Protein AF-D9CI53-F1 (afdb_monomer)

pLDDT: mean 92.54, std 10.63, range [38.06, 98.88]

InterPro domains:
  IPR000322 Glycoside hydrolase family 31, TIM barrel domain [PF01055] (1-320)
  IPR017853 Glycoside hydrolase superfamily [SSF51445] (1-320)
  IPR030458 Glycosyl hydrolases family 31, active site [PS00129] (148-155)

Radius of gyration: 21.25 Å; Cα contacts (8 Å, |Δi|>4): 565; chains: 1; bounding box: 62×42×59 Å

Organism: NCBI:txid175245

Foldseek 3Di:
DEEDFAQQALVSVVVVVVVCVVVVHDAAEYEYEQNQACQSAFLHGNCPGYNLVSLVVSQVVQVVVNHFYEYEGEQWGDDAQPVDPVRDDVLCVLCVVLVFWWAFLVRHFFWFQDRQGITTGGFLVDPCRLVSVLVSLQVSCVRRVGQAYEYPCQLVFGQDLEGPDPPCSNVPRDHDLDDGHPPVLPDPLDDDPCPCVVPVVSNVVSVVVVVVSVVVSPDVPPPVVQAQAADDDDPPDDDLQRHNDDDPDPQHGPSHRAHGQSTAHPVRHGCSVCSLCRQLSVLVSRQVSVCVNPPPDQHEYETDRDDPPSVVRYHYDPDD

Secondary structure (DSSP, 8-state):
-B--T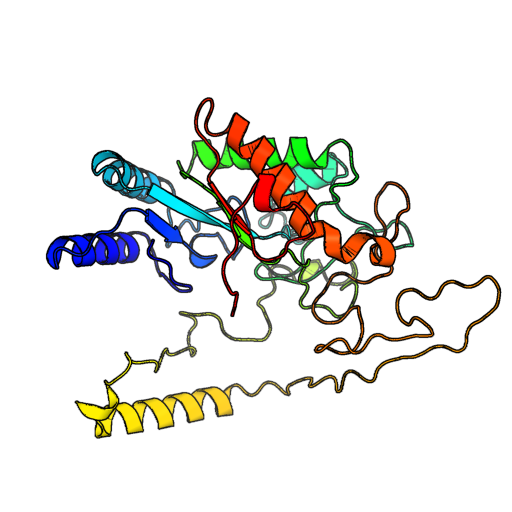T--SHHHHHHHHHHHHHTT----EEEE-GGGSGGG-TT---TTTS-HHHHHHHHHHHHHTT-EEEEEEES-EE---TT-GGG--HHHHHHHHTT-B-B-TTSSBP-EEETTEEEE-B-TTSTTHHHHHHHHHHHHHTTS--S-EEEESTTT--SSSS---GGGGGG-S---SS--TTSTT-------TTHHHH-HHHHHHHHHHHHHHHHHT-------------PPP-TT---SSS-SS----TTSSTTTTS--TT-B-TTS-BHHHHGGGHHHHHHHHHHHHHHHHSTTSPP-EEESS--TTGGGT-EE----

Mean predicted aligned error: 5.77 Å

Sequence (320 aa):
HQCRWGYQNWTVMQEVVDNFKKFDIPLETVWNDIDYMLAYRDFTNDPNTFEVSKGQEFLAGLHANNQHYIPIVDSAIYIPNPDNETDAYEIYNRGNDSNVFLNNLDGSQYIGNVWPGYTVFPDWHTENATTWWTNEMVAWHGQIPFDGIWIDMSEVSSFCVGSCGTGNLSLNPVHPPFLLPGEPGDVDYGYPEGFADTNSTEAASALAASASQASAYSTPAVTASTSFYKTTPTPGARNVDHPPYAIKNVQGDLAVHAVAPNATHHDGVQEYDVHNLNGHQILNATYQALLSVLPGRRPLIIGRSTFTSSGRWAGHWGGD

Structure (mmCIF, N/CA/C/O backbone):
data_AF-D9CI53-F1
#
_entry.id   AF-D9CI53-F1
#
loop_
_atom_site.group_PDB
_atom_site.id
_atom_site.type_symbol
_atom_site.label_atom_id
_atom_site.label_alt_id
_atom_site.label_comp_id
_atom_site.label_asym_id
_atom_site.label_entity_id
_atom_site.label_seq_id
_atom_site.pdbx_PDB_ins_code
_atom_site.Cartn_x
_atom_site.Cartn_y
_atom_site.Cartn_z
_atom_site.occupancy
_atom_site.B_iso_or_equiv
_atom_site.auth_seq_id
_atom_site.auth_comp_id
_atom_site.auth_asym_id
_atom_site.auth_atom_id
_atom_site.pdbx_PDB_model_num
ATOM 1 N N . HIS A 1 1 ? -12.589 -11.784 13.054 1.00 97.62 1 HIS A N 1
ATOM 2 C CA . HIS A 1 1 ? -12.150 -10.694 12.166 1.00 97.62 1 HIS A CA 1
ATOM 3 C C . HIS A 1 1 ? -13.341 -10.314 11.301 1.00 97.62 1 HIS A C 1
ATOM 5 O O . HIS A 1 1 ? -13.959 -11.225 10.766 1.00 97.62 1 HIS A O 1
ATOM 11 N N . GLN A 1 2 ? -13.694 -9.031 11.227 1.00 98.31 2 GLN A N 1
ATOM 12 C CA . GLN A 1 2 ? -14.775 -8.509 10.382 1.00 98.31 2 GLN A CA 1
ATOM 13 C C . GLN A 1 2 ? -14.215 -7.408 9.481 1.00 98.31 2 GLN A C 1
ATOM 15 O O . GLN A 1 2 ? -13.561 -6.497 9.979 1.00 98.31 2 GLN A O 1
ATOM 20 N N . CYS A 1 3 ? -14.494 -7.487 8.184 1.00 97.75 3 CYS A N 1
ATOM 21 C CA . CYS A 1 3 ? -14.040 -6.546 7.164 1.00 97.75 3 CYS A CA 1
ATOM 22 C C . CYS A 1 3 ? -15.162 -6.324 6.146 1.00 97.75 3 CYS A C 1
ATOM 24 O O . CYS A 1 3 ? -16.063 -7.162 6.035 1.00 97.75 3 CYS A O 1
ATOM 26 N N . ARG A 1 4 ? -15.115 -5.202 5.434 1.00 94.88 4 ARG A N 1
ATOM 27 C CA . ARG A 1 4 ? -15.922 -4.938 4.247 1.00 94.88 4 ARG A CA 1
ATOM 28 C C . ARG A 1 4 ? -15.289 -3.789 3.462 1.00 94.88 4 ARG A C 1
ATOM 30 O O . ARG A 1 4 ? -14.938 -2.784 4.074 1.00 94.88 4 ARG A O 1
ATOM 37 N N . TRP A 1 5 ? -15.264 -3.928 2.141 1.00 93.62 5 TRP A N 1
ATOM 38 C CA . TRP A 1 5 ? -15.116 -2.811 1.216 1.00 93.62 5 TRP A CA 1
ATOM 39 C C . TRP A 1 5 ? -16.439 -2.040 1.102 1.00 93.62 5 TRP A C 1
ATOM 41 O O . TRP A 1 5 ? -17.479 -2.620 0.767 1.00 93.62 5 TRP A O 1
ATOM 51 N N . GLY A 1 6 ? -16.429 -0.754 1.438 1.00 91.12 6 GLY A N 1
ATOM 52 C CA . GLY A 1 6 ? -17.577 0.148 1.372 1.00 91.12 6 GLY A CA 1
ATOM 53 C C . GLY A 1 6 ? -18.167 0.555 2.725 1.00 91.12 6 GLY A C 1
ATOM 54 O O . GLY A 1 6 ? -19.341 0.936 2.777 1.00 91.12 6 GLY A O 1
ATOM 55 N N . TYR A 1 7 ? -17.426 0.459 3.838 1.00 94.19 7 TYR A N 1
ATOM 56 C CA . TYR A 1 7 ? -17.899 1.076 5.087 1.00 94.19 7 TYR A CA 1
ATOM 57 C C . TYR A 1 7 ? -17.836 2.600 4.970 1.00 94.19 7 TYR A C 1
ATOM 59 O O . TYR A 1 7 ? -16.803 3.164 4.637 1.00 94.19 7 TYR A O 1
ATOM 67 N N . GLN A 1 8 ? -18.937 3.285 5.279 1.00 92.56 8 GLN A N 1
ATOM 68 C CA . GLN A 1 8 ? -19.076 4.694 4.904 1.00 92.56 8 GLN A CA 1
ATOM 69 C C . GLN A 1 8 ? -18.425 5.684 5.874 1.00 92.56 8 GLN A C 1
ATOM 71 O O . GLN A 1 8 ? -18.201 6.823 5.481 1.00 92.56 8 GLN A O 1
ATOM 76 N N . ASN A 1 9 ? -18.235 5.326 7.150 1.00 96.19 9 ASN A N 1
ATOM 77 C CA . ASN A 1 9 ? -17.654 6.192 8.189 1.00 96.19 9 ASN A CA 1
ATOM 78 C C . ASN A 1 9 ? -17.467 5.440 9.525 1.00 96.19 9 ASN A C 1
ATOM 80 O O . ASN A 1 9 ? -17.922 4.304 9.697 1.00 96.19 9 ASN A O 1
ATOM 84 N N . TRP A 1 10 ? -16.876 6.119 10.517 1.00 97.69 10 TRP A N 1
ATOM 85 C CA . TRP A 1 10 ? -16.712 5.603 11.886 1.00 97.69 10 TRP A CA 1
ATOM 86 C C . TRP A 1 10 ? -18.023 5.221 12.594 1.00 97.69 10 TRP A C 1
ATOM 88 O O . TRP A 1 10 ? -18.027 4.291 13.397 1.00 97.69 10 TRP A O 1
ATOM 98 N N . THR A 1 11 ? -19.145 5.897 12.315 1.00 97.62 11 THR A N 1
ATOM 99 C CA . THR A 1 11 ? -20.439 5.553 12.933 1.00 97.62 11 THR A CA 1
ATOM 100 C C . THR A 1 11 ? -20.932 4.193 12.452 1.00 97.62 11 THR A C 1
ATOM 102 O O . THR A 1 11 ? -21.327 3.372 13.275 1.00 97.62 11 THR A O 1
ATOM 105 N N . VAL A 1 12 ? -20.825 3.906 11.152 1.00 97.00 12 VAL A N 1
ATOM 106 C CA . VAL A 1 12 ? -21.164 2.583 10.603 1.00 97.00 12 VAL A CA 1
ATOM 107 C C . VAL A 1 12 ? -20.261 1.497 11.195 1.00 97.00 12 VAL A C 1
ATOM 109 O O . VAL A 1 12 ? -20.746 0.439 11.591 1.00 97.00 12 VAL A O 1
ATOM 112 N N . MET A 1 13 ? -18.959 1.767 11.337 1.00 97.69 13 MET A N 1
ATOM 113 C CA . MET A 1 13 ? -18.027 0.845 12.002 1.00 97.69 13 MET A CA 1
ATOM 114 C C . MET A 1 13 ? -18.440 0.545 13.452 1.00 97.69 13 MET A C 1
ATOM 116 O O . MET A 1 13 ? -18.441 -0.617 13.866 1.00 97.69 13 MET A O 1
ATOM 120 N N . GLN A 1 14 ? -18.841 1.569 14.213 1.00 98.38 14 GLN A N 1
ATOM 121 C CA . GLN A 1 14 ? -19.354 1.395 15.574 1.00 98.38 14 GLN A CA 1
ATOM 122 C C . GLN A 1 14 ? -20.634 0.552 15.595 1.00 98.38 14 GLN A C 1
ATOM 124 O O . GLN A 1 14 ? -20.741 -0.365 16.406 1.00 98.38 14 GLN A O 1
ATOM 129 N N . GLU A 1 15 ? -21.574 0.793 14.678 1.00 98.31 15 GLU A N 1
ATOM 130 C CA . GLU A 1 15 ? -22.808 0.005 14.572 1.00 98.31 15 GLU A CA 1
ATOM 131 C C . GLU A 1 15 ? -22.536 -1.475 14.272 1.00 98.31 15 GLU A C 1
ATOM 133 O O . GLU A 1 15 ? -23.212 -2.354 14.816 1.00 98.31 15 GLU A O 1
ATOM 138 N N . VAL A 1 16 ? -21.537 -1.782 13.438 1.00 98.06 16 VAL A N 1
ATOM 139 C CA . VAL A 1 16 ? -21.109 -3.165 13.180 1.00 98.06 16 VAL A CA 1
ATOM 140 C C . VAL A 1 16 ? -20.616 -3.817 14.470 1.00 98.06 16 VAL A C 1
ATOM 142 O O . VAL A 1 16 ? -21.106 -4.886 14.840 1.00 98.06 16 VAL A O 1
ATOM 145 N N . VAL A 1 17 ? -19.698 -3.166 15.190 1.00 98.44 17 VAL A N 1
ATOM 146 C CA . VAL A 1 17 ? -19.159 -3.671 16.466 1.00 98.44 17 VAL A CA 1
ATOM 147 C C . VAL A 1 17 ? -20.275 -3.881 17.495 1.00 98.44 17 VAL A C 1
ATOM 149 O O . VAL A 1 17 ? -20.355 -4.941 18.125 1.00 98.44 17 VAL A O 1
ATOM 152 N N . ASP A 1 18 ? -21.176 -2.907 17.624 1.00 98.50 18 ASP A N 1
ATOM 153 C CA . ASP A 1 18 ? -22.303 -2.956 18.553 1.00 98.50 18 ASP A CA 1
ATOM 154 C C . ASP A 1 18 ? -23.280 -4.082 18.209 1.00 98.50 18 ASP A C 1
ATOM 156 O O . ASP A 1 18 ? -23.802 -4.737 19.113 1.00 98.50 18 ASP A O 1
ATOM 160 N N . ASN A 1 19 ? -23.506 -4.362 16.922 1.00 98.31 19 ASN A N 1
ATOM 161 C CA . ASN A 1 19 ? -24.353 -5.472 16.496 1.00 98.31 19 ASN A CA 1
ATOM 162 C C . ASN A 1 19 ? -23.725 -6.834 16.816 1.00 98.31 19 ASN A C 1
ATOM 164 O O . ASN A 1 19 ? -24.424 -7.696 17.351 1.00 98.31 19 ASN A O 1
ATOM 168 N N . PHE A 1 20 ? -22.423 -7.030 16.580 1.00 98.56 20 PHE A N 1
ATOM 169 C CA . PHE A 1 20 ? -21.733 -8.259 17.006 1.00 98.56 20 PHE A CA 1
ATOM 170 C C . PHE A 1 20 ? -21.896 -8.488 18.512 1.00 98.56 20 PHE A C 1
ATOM 172 O O . PHE A 1 20 ? -22.304 -9.569 18.939 1.00 98.56 20 PHE A O 1
ATOM 179 N N . LYS A 1 21 ? -21.687 -7.438 19.314 1.00 97.56 21 LYS A N 1
ATOM 180 C CA . LYS A 1 21 ? -21.888 -7.481 20.767 1.00 97.56 21 LYS A CA 1
ATOM 181 C C . LYS A 1 21 ? -23.341 -7.769 21.154 1.00 97.56 21 LYS A C 1
ATOM 183 O O . LYS A 1 21 ? -23.593 -8.593 22.029 1.00 97.56 21 LYS A O 1
ATOM 188 N N . LYS A 1 22 ? -24.305 -7.107 20.511 1.00 98.31 22 LYS A N 1
ATOM 189 C CA . LYS A 1 22 ? -25.748 -7.266 20.754 1.00 98.31 22 LYS A CA 1
ATOM 190 C C . LYS A 1 22 ? -26.223 -8.699 20.523 1.00 98.31 22 LYS A C 1
ATOM 192 O O . LYS A 1 22 ? -27.114 -9.155 21.238 1.00 98.31 22 LYS A O 1
ATOM 197 N N . PHE A 1 23 ? -25.661 -9.381 19.530 1.00 98.19 23 PHE A N 1
ATOM 198 C CA . PHE A 1 23 ? -26.030 -10.749 19.169 1.00 98.19 23 PHE A CA 1
ATOM 199 C C . PHE A 1 23 ? -25.105 -11.817 19.771 1.00 98.19 23 PHE A C 1
ATOM 201 O O . PHE A 1 23 ? -25.224 -12.980 19.397 1.00 98.19 23 PHE A O 1
ATOM 208 N N . ASP A 1 24 ? -24.230 -11.442 20.712 1.00 97.44 24 ASP A N 1
ATOM 209 C CA . ASP A 1 24 ? -23.282 -12.346 21.383 1.00 97.44 24 ASP A CA 1
ATOM 210 C C . ASP A 1 24 ? -22.388 -13.120 20.392 1.00 97.44 24 ASP A C 1
ATOM 212 O O . ASP A 1 24 ? -22.098 -14.306 20.552 1.00 97.44 24 ASP A O 1
ATOM 216 N N . ILE A 1 25 ? -21.968 -12.438 19.319 1.00 98.25 25 ILE A N 1
ATOM 217 C CA . ILE A 1 25 ? -21.075 -12.987 18.298 1.00 98.25 25 ILE A CA 1
ATOM 218 C C . ILE A 1 25 ? -19.640 -12.548 18.625 1.00 98.25 25 ILE A C 1
ATOM 220 O O . ILE A 1 25 ? -19.372 -11.343 18.669 1.00 98.25 25 ILE A O 1
ATOM 224 N N . PRO A 1 26 ? -18.689 -13.483 18.816 1.00 98.44 26 PRO A N 1
ATOM 225 C CA . PRO A 1 26 ? -17.301 -13.134 19.101 1.00 98.44 26 PRO A CA 1
ATOM 226 C C . PRO A 1 26 ? -16.663 -12.293 17.987 1.00 98.44 26 PRO A C 1
ATOM 228 O O . PRO A 1 26 ? -16.582 -12.723 16.834 1.00 98.44 26 PRO A O 1
ATOM 231 N N . LEU A 1 27 ? -16.154 -11.111 18.345 1.00 98.62 27 LEU A N 1
ATOM 232 C CA . LEU A 1 27 ? -15.460 -10.200 17.436 1.00 98.62 27 LEU A CA 1
ATOM 233 C C . LEU A 1 27 ? -14.166 -9.684 18.069 1.00 98.62 27 LEU A C 1
ATOM 235 O O . LEU A 1 27 ? -14.195 -8.782 18.896 1.00 98.62 27 LEU A O 1
ATOM 239 N N . GLU A 1 28 ? -13.031 -10.223 17.630 1.00 98.38 28 GLU A N 1
ATOM 240 C CA . GLU A 1 28 ? -11.707 -9.825 18.139 1.00 98.38 28 GLU A CA 1
ATOM 241 C C . GLU A 1 28 ? -11.111 -8.612 17.405 1.00 98.38 28 GLU A C 1
ATOM 243 O O . GLU A 1 28 ? -10.323 -7.849 17.958 1.00 98.38 28 GLU A O 1
ATOM 248 N N . THR A 1 29 ? -11.429 -8.455 16.119 1.00 98.56 29 THR A N 1
ATOM 249 C CA . THR A 1 29 ? -10.730 -7.511 15.237 1.00 98.56 29 THR A CA 1
ATOM 250 C C . THR A 1 29 ? -11.651 -7.012 14.141 1.00 98.56 29 THR A C 1
ATOM 252 O O . THR A 1 29 ? -12.290 -7.829 13.465 1.00 98.56 29 THR A O 1
ATOM 255 N N . VAL A 1 30 ? -11.658 -5.701 13.924 1.00 98.69 30 VAL A N 1
ATOM 256 C CA . VAL A 1 30 ? -12.314 -5.050 12.785 1.00 98.69 30 VAL A CA 1
ATOM 257 C C . VAL A 1 30 ? -11.286 -4.473 11.824 1.00 98.69 30 VAL A C 1
ATOM 259 O O . VAL A 1 30 ? -10.174 -4.124 12.220 1.00 98.69 30 VAL A O 1
ATOM 262 N N . TRP A 1 31 ? -11.663 -4.428 10.554 1.00 98.75 31 TRP A N 1
ATOM 263 C CA . TRP A 1 31 ? -10.792 -4.048 9.457 1.00 98.75 31 TRP A CA 1
ATOM 264 C C . TRP A 1 31 ? -11.479 -2.972 8.634 1.00 98.75 31 TRP A C 1
ATOM 266 O O . TRP A 1 31 ? -12.684 -3.082 8.387 1.00 98.75 31 TRP A O 1
ATOM 276 N N . ASN A 1 32 ? -10.715 -1.979 8.193 1.00 97.88 32 ASN A N 1
ATOM 277 C CA . ASN A 1 32 ? -11.166 -1.046 7.171 1.00 97.88 32 ASN A CA 1
ATOM 278 C C . ASN A 1 32 ? -10.406 -1.300 5.874 1.00 97.88 32 ASN A C 1
ATOM 280 O O . ASN A 1 32 ? -9.178 -1.386 5.874 1.00 97.88 32 ASN A O 1
ATOM 284 N N . ASP A 1 33 ? -11.178 -1.406 4.799 1.00 98.31 33 ASP A N 1
ATOM 285 C CA . ASP A 1 33 ? -10.699 -1.306 3.426 1.00 98.31 33 ASP A CA 1
ATOM 286 C C . ASP A 1 33 ? -10.385 0.163 3.074 1.00 98.31 33 ASP A C 1
ATOM 288 O O . ASP A 1 33 ? -10.452 1.038 3.941 1.00 98.31 33 ASP A O 1
ATOM 292 N N . ILE A 1 34 ? -10.077 0.458 1.813 1.00 97.25 34 ILE A N 1
ATOM 293 C CA . ILE A 1 34 ? -9.593 1.754 1.314 1.00 97.25 34 ILE A CA 1
ATOM 294 C C . ILE A 1 34 ? -10.537 2.941 1.577 1.00 97.25 34 ILE A C 1
ATOM 296 O O . ILE A 1 34 ? -10.127 4.093 1.442 1.00 97.25 34 ILE A O 1
ATOM 300 N N . ASP A 1 35 ? -11.786 2.694 1.988 1.00 95.00 35 ASP A N 1
ATOM 301 C CA . ASP A 1 35 ? -12.810 3.720 2.247 1.00 95.00 35 ASP A CA 1
ATOM 302 C C . ASP A 1 35 ? -12.401 4.729 3.328 1.00 95.00 35 ASP A C 1
ATOM 304 O O . ASP A 1 35 ? -12.915 5.848 3.360 1.00 95.00 35 ASP A O 1
ATOM 308 N N . TYR A 1 36 ? -11.497 4.337 4.237 1.00 97.75 36 TYR A N 1
ATOM 309 C CA . TYR A 1 36 ? -11.043 5.236 5.296 1.00 97.75 36 TYR A CA 1
ATOM 310 C C . TYR A 1 36 ? -10.140 6.358 4.778 1.00 97.75 36 TYR A C 1
ATOM 312 O O . TYR A 1 36 ? -9.997 7.383 5.449 1.00 97.75 36 TYR A O 1
ATOM 320 N N . MET A 1 37 ? -9.494 6.151 3.630 1.00 98.00 37 MET A N 1
ATOM 321 C CA . MET A 1 37 ? -8.449 7.019 3.102 1.00 98.00 37 MET A CA 1
ATOM 322 C C . MET A 1 37 ? -9.035 8.270 2.441 1.00 98.00 37 MET A C 1
ATOM 324 O O . MET A 1 37 ? -10.079 8.224 1.792 1.00 98.00 37 MET A O 1
ATOM 328 N N . LEU A 1 38 ? -8.315 9.393 2.510 1.00 95.62 38 LEU A N 1
ATOM 329 C CA . LEU A 1 38 ? -8.653 10.576 1.720 1.00 95.62 38 LEU A CA 1
ATOM 330 C C . LEU A 1 38 ? -8.365 10.283 0.245 1.00 95.62 38 LEU A C 1
ATOM 332 O O . LEU A 1 38 ? -7.202 10.200 -0.150 1.00 95.62 38 LEU A O 1
ATOM 336 N N . ALA A 1 39 ? -9.419 10.150 -0.562 1.00 93.31 39 ALA A N 1
ATOM 337 C CA . ALA A 1 39 ? -9.314 9.840 -1.990 1.00 93.31 39 ALA A CA 1
ATOM 338 C C . ALA A 1 39 ? -8.386 8.636 -2.274 1.00 93.31 39 ALA A C 1
ATOM 340 O O . ALA A 1 39 ? -7.570 8.687 -3.195 1.00 93.31 39 ALA A O 1
ATOM 341 N N . TYR A 1 40 ? -8.493 7.585 -1.448 1.00 95.94 40 TYR A N 1
ATOM 342 C CA . TYR A 1 40 ? -7.754 6.318 -1.585 1.00 95.94 40 TYR A CA 1
ATOM 343 C C . TYR A 1 40 ? -6.224 6.434 -1.458 1.00 95.94 40 TYR A C 1
ATOM 345 O O . TYR A 1 40 ? -5.479 5.627 -2.010 1.00 95.94 40 TYR A O 1
ATOM 353 N N . ARG A 1 41 ? -5.731 7.474 -0.772 1.00 98.12 41 ARG A N 1
ATOM 354 C CA . ARG A 1 41 ? -4.297 7.704 -0.543 1.00 98.12 41 ARG A CA 1
ATOM 355 C C . ARG A 1 41 ? -3.845 7.045 0.759 1.00 98.12 41 ARG A C 1
ATOM 357 O O . ARG A 1 41 ? -4.368 7.379 1.826 1.00 98.12 41 ARG A O 1
ATOM 364 N N . ASP A 1 42 ? -2.828 6.192 0.684 1.00 98.75 42 ASP A N 1
ATOM 365 C CA . ASP A 1 42 ? -2.214 5.569 1.862 1.00 98.75 42 ASP A CA 1
ATOM 366 C C . ASP A 1 42 ? -1.854 6.578 2.966 1.00 98.75 42 ASP A C 1
ATOM 368 O O . ASP A 1 42 ? -1.562 7.745 2.719 1.00 98.75 42 ASP A O 1
ATOM 372 N N . PHE A 1 43 ? -1.843 6.122 4.219 1.00 98.62 43 PHE A N 1
ATOM 373 C CA . PHE A 1 43 ? -1.445 6.934 5.383 1.00 98.62 43 PHE A CA 1
ATOM 374 C C . PHE A 1 43 ? -2.258 8.227 5.589 1.00 98.62 43 PHE A C 1
ATOM 376 O O . PHE A 1 43 ? -1.819 9.143 6.291 1.00 98.62 43 PHE A O 1
ATOM 383 N N . THR A 1 44 ? -3.453 8.308 5.002 1.00 98.25 44 THR A N 1
ATOM 384 C CA . THR A 1 44 ? -4.393 9.415 5.195 1.00 98.25 44 THR A CA 1
ATOM 385 C C . THR A 1 44 ? -5.726 8.920 5.732 1.00 98.25 44 THR A C 1
ATOM 387 O O . THR A 1 44 ? -6.047 7.740 5.650 1.00 98.25 44 THR A O 1
ATOM 390 N N . ASN A 1 45 ? -6.524 9.840 6.263 1.00 98.12 45 ASN A N 1
ATOM 391 C CA . ASN A 1 45 ? -7.901 9.585 6.653 1.00 98.12 45 ASN A CA 1
ATOM 392 C C . ASN A 1 45 ? -8.796 10.649 6.022 1.00 98.12 45 ASN A C 1
ATOM 394 O O . ASN A 1 45 ? -8.454 11.835 6.073 1.00 98.12 45 ASN A O 1
ATOM 398 N N . ASP A 1 46 ? -9.931 10.250 5.449 1.00 97.19 46 ASP A N 1
ATOM 399 C CA . ASP A 1 46 ? -10.890 11.208 4.905 1.00 97.19 46 ASP A CA 1
ATOM 400 C C . ASP A 1 46 ? -11.445 12.086 6.043 1.00 97.19 46 ASP A C 1
ATOM 402 O O . ASP A 1 46 ? -12.002 11.566 7.014 1.00 97.19 46 ASP A O 1
ATOM 406 N N . PRO A 1 47 ? -11.314 13.422 5.972 1.00 96.81 47 PRO A N 1
ATOM 407 C CA . PRO A 1 47 ? -11.698 14.301 7.071 1.00 96.81 47 PRO A CA 1
ATOM 408 C C . PRO A 1 47 ? -13.218 14.406 7.271 1.00 96.81 47 PRO A C 1
ATOM 410 O O . PRO A 1 47 ? -13.654 14.893 8.313 1.00 96.81 47 PRO A O 1
ATOM 413 N N . ASN A 1 48 ? -14.028 13.975 6.303 1.00 95.31 48 ASN A N 1
ATOM 414 C CA . ASN A 1 48 ? -15.486 14.054 6.351 1.00 95.31 48 ASN A CA 1
ATOM 415 C C . ASN A 1 48 ? -16.108 12.754 6.867 1.00 95.31 48 ASN A C 1
ATOM 417 O O . ASN A 1 48 ? -17.040 12.795 7.673 1.00 95.31 48 ASN A O 1
ATOM 421 N N . THR A 1 49 ? -15.608 11.607 6.408 1.00 95.56 49 THR A N 1
ATOM 422 C CA . THR A 1 49 ? -16.165 10.283 6.732 1.00 95.56 49 THR A CA 1
ATOM 423 C C . THR A 1 49 ? -15.357 9.545 7.798 1.00 95.56 49 THR A C 1
ATOM 425 O O . THR A 1 49 ? -15.939 8.886 8.663 1.00 95.56 49 THR A O 1
ATOM 428 N N . PHE A 1 50 ? -14.035 9.716 7.816 1.00 98.00 50 PHE A N 1
ATOM 429 C CA . PHE A 1 50 ? -13.116 9.005 8.708 1.00 98.00 50 PHE A CA 1
ATOM 430 C C . PHE A 1 50 ? -12.193 9.941 9.497 1.00 98.00 50 PHE A C 1
ATOM 432 O O . PHE A 1 50 ? -11.037 9.621 9.760 1.00 98.00 50 PHE A O 1
ATOM 439 N N . GLU A 1 51 ? -12.731 11.072 9.961 1.00 98.06 51 GLU A N 1
ATOM 440 C CA . GLU A 1 51 ? -12.010 12.078 10.749 1.00 98.06 51 GLU A CA 1
ATOM 441 C C . GLU A 1 51 ? -11.142 11.458 11.865 1.00 98.06 51 GLU A C 1
ATOM 443 O O . GLU A 1 51 ? -11.622 10.651 12.667 1.00 98.06 51 GLU A O 1
ATOM 448 N N . VAL A 1 52 ? -9.869 11.866 11.941 1.00 98.44 52 VAL A N 1
ATOM 449 C CA . VAL A 1 52 ? -8.870 11.294 12.866 1.00 98.44 52 VAL A CA 1
ATOM 450 C C . VAL A 1 52 ? -9.325 11.350 14.327 1.00 98.44 52 VAL A C 1
ATOM 452 O O . VAL A 1 52 ? -9.167 10.370 15.048 1.00 98.44 52 VAL A O 1
ATOM 455 N N . SER A 1 53 ? -9.925 12.461 14.765 1.00 98.12 53 SER A N 1
ATOM 456 C CA . SER A 1 53 ? -10.382 12.651 16.152 1.00 98.12 53 SER A CA 1
ATOM 457 C C . SER A 1 53 ? -11.422 11.597 16.567 1.00 98.12 53 SER A C 1
ATOM 459 O O . SER A 1 53 ? -11.288 10.952 17.606 1.00 98.12 53 SER A O 1
ATOM 461 N N . LYS A 1 54 ? -12.417 11.352 15.710 1.00 98.25 54 LYS A N 1
ATOM 462 C CA . LYS A 1 54 ? -13.457 10.335 15.913 1.00 98.25 54 LYS A CA 1
ATOM 463 C C . LYS A 1 54 ? -12.899 8.923 15.794 1.00 98.25 54 LYS A C 1
ATOM 465 O O . LYS A 1 54 ? -13.313 8.044 16.544 1.00 98.25 54 LYS A O 1
ATOM 470 N N . GLY A 1 55 ? -11.940 8.715 14.892 1.00 98.19 55 GLY A N 1
ATOM 471 C CA . GLY A 1 55 ? -11.212 7.454 14.786 1.00 98.19 55 GLY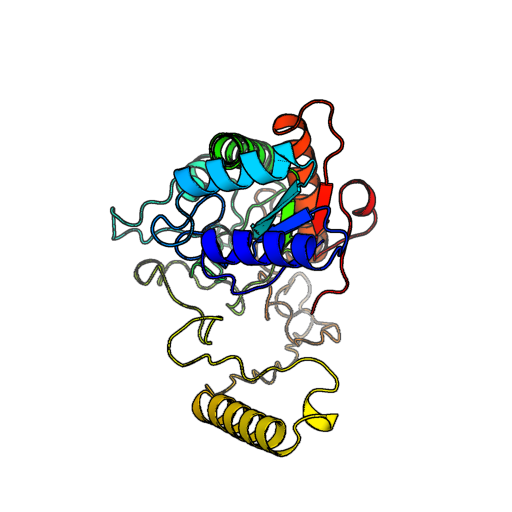 A CA 1
ATOM 472 C C . GLY A 1 55 ? -10.486 7.120 16.084 1.00 98.19 55 GLY A C 1
ATOM 473 O O . GLY A 1 55 ? -10.626 6.019 16.601 1.00 98.19 55 GLY A O 1
ATOM 474 N N . GLN A 1 56 ? -9.789 8.087 16.681 1.00 98.56 56 GLN A N 1
ATOM 475 C CA . GLN A 1 56 ? -9.126 7.905 17.975 1.00 98.56 56 GLN A CA 1
ATOM 476 C C . GLN A 1 56 ? -10.113 7.548 19.095 1.00 98.56 56 GLN A C 1
ATOM 478 O O . GLN A 1 56 ? -9.818 6.664 19.898 1.00 98.56 56 GLN A O 1
ATOM 483 N N . GLU A 1 57 ? -11.289 8.181 19.140 1.00 98.44 57 GLU A N 1
ATOM 484 C CA . GLU A 1 57 ? -12.345 7.837 20.105 1.00 98.44 57 GLU A CA 1
ATOM 485 C C . GLU A 1 57 ? -12.872 6.408 19.904 1.00 98.44 57 GLU A C 1
ATOM 487 O O . GLU A 1 57 ? -12.959 5.637 20.864 1.00 98.44 57 GLU A O 1
ATOM 492 N N . PHE A 1 58 ? -13.170 6.032 18.657 1.00 98.56 58 PHE A N 1
ATOM 493 C CA . PHE A 1 58 ? -13.615 4.687 18.291 1.00 98.56 58 PHE A CA 1
ATOM 494 C C . PHE A 1 58 ? -12.580 3.617 18.673 1.00 98.56 58 PHE A C 1
ATOM 496 O O . PHE A 1 58 ? -12.905 2.634 19.345 1.00 98.56 58 PHE A O 1
ATOM 503 N N . LEU A 1 59 ? -11.315 3.834 18.306 1.00 98.62 59 LEU A N 1
ATOM 504 C CA . LEU A 1 59 ? -10.218 2.903 18.564 1.00 98.62 59 LEU A CA 1
ATOM 505 C C . LEU A 1 59 ? -9.909 2.777 20.059 1.00 98.62 59 LEU A C 1
ATOM 507 O O . LEU A 1 59 ? -9.697 1.667 20.542 1.00 98.62 59 LEU A O 1
ATOM 511 N N . ALA A 1 60 ? -9.985 3.870 20.825 1.00 98.69 60 ALA A N 1
ATOM 512 C CA . ALA A 1 60 ? -9.872 3.808 22.281 1.00 98.69 60 ALA A CA 1
ATOM 513 C C . ALA A 1 60 ? -10.971 2.925 22.902 1.00 98.69 60 ALA A C 1
ATOM 515 O O . ALA A 1 60 ? -10.701 2.154 23.827 1.00 98.69 60 ALA A O 1
ATOM 516 N N . GLY A 1 61 ? -12.198 2.999 22.373 1.00 98.31 61 GLY A N 1
ATOM 517 C CA . GLY A 1 61 ? -13.303 2.119 22.751 1.00 98.31 61 GLY A CA 1
ATOM 518 C C . GLY A 1 61 ? -13.041 0.651 22.407 1.00 98.31 61 GLY A C 1
ATOM 519 O O . GLY A 1 61 ? -13.242 -0.217 23.259 1.00 98.31 61 GLY A O 1
ATOM 520 N N . LEU A 1 62 ? -12.555 0.357 21.197 1.00 98.19 62 LEU A N 1
ATOM 521 C CA . LEU A 1 62 ? -12.172 -1.004 20.797 1.00 98.19 62 LEU A CA 1
ATOM 522 C C . LEU A 1 62 ? -11.078 -1.578 21.702 1.00 98.19 62 LEU A C 1
ATOM 524 O O . LEU A 1 62 ? -11.247 -2.664 22.262 1.00 98.19 62 LEU A O 1
ATOM 528 N N . HIS A 1 63 ? -9.995 -0.829 21.914 1.00 98.62 63 HIS A N 1
ATOM 529 C CA . HIS A 1 63 ? -8.870 -1.263 22.746 1.00 98.62 63 HIS A CA 1
ATOM 530 C C . HIS A 1 63 ? -9.277 -1.470 24.207 1.00 98.62 63 HIS A C 1
ATOM 532 O O . HIS A 1 63 ? -8.841 -2.436 24.831 1.00 98.62 63 HIS A O 1
ATOM 538 N N . ALA A 1 64 ? -10.168 -0.632 24.751 1.00 98.50 64 ALA A N 1
ATOM 539 C CA . ALA A 1 64 ? -10.723 -0.825 26.095 1.00 98.50 64 ALA A CA 1
ATOM 540 C C . ALA A 1 64 ? -11.547 -2.121 26.231 1.00 98.50 64 ALA A C 1
ATOM 542 O O . ALA A 1 64 ? -11.694 -2.642 27.338 1.00 98.50 64 ALA A O 1
ATOM 543 N N . ASN A 1 65 ? -12.057 -2.658 25.118 1.00 97.81 65 ASN A N 1
ATOM 544 C CA . ASN A 1 65 ? -12.764 -3.936 25.052 1.00 97.81 65 ASN A CA 1
ATOM 545 C C . ASN A 1 65 ? -11.857 -5.114 24.632 1.00 97.81 65 ASN A C 1
ATOM 547 O O . ASN A 1 65 ? -12.373 -6.195 24.358 1.00 97.81 65 ASN A O 1
ATOM 551 N N . ASN A 1 66 ? -10.528 -4.939 24.610 1.00 97.88 66 ASN A N 1
ATOM 552 C CA . ASN A 1 66 ? -9.547 -5.915 24.104 1.00 97.88 66 ASN A CA 1
ATOM 553 C C . ASN A 1 66 ? -9.777 -6.329 22.638 1.00 97.88 66 ASN A C 1
ATOM 555 O O . ASN A 1 66 ? -9.439 -7.443 22.244 1.00 97.88 66 ASN A O 1
ATOM 559 N N . GLN A 1 67 ? -10.359 -5.443 21.834 1.00 98.62 67 GLN A N 1
ATOM 560 C CA . GLN A 1 67 ? -10.508 -5.632 20.395 1.00 98.62 67 GLN A CA 1
ATOM 561 C C . GLN A 1 67 ? -9.402 -4.881 19.653 1.00 98.62 67 GLN A C 1
ATOM 563 O O . GLN A 1 67 ? -8.753 -4.007 20.223 1.00 98.62 67 GLN A O 1
ATOM 568 N N . HIS A 1 68 ? -9.202 -5.222 18.384 1.00 98.75 68 HIS A N 1
ATOM 569 C CA . HIS A 1 68 ? -8.077 -4.747 17.580 1.00 98.75 68 HIS A CA 1
ATOM 570 C C . HIS A 1 68 ? -8.546 -4.133 16.256 1.00 98.75 68 HIS A C 1
ATOM 572 O O . HIS A 1 68 ? -9.614 -4.486 15.740 1.00 98.75 68 HIS A O 1
ATOM 578 N N . TYR A 1 69 ? -7.723 -3.260 15.682 1.00 98.81 69 TYR A N 1
ATOM 579 C CA . TYR A 1 69 ? -7.984 -2.595 14.409 1.00 98.81 69 TYR A CA 1
ATOM 580 C C . TYR A 1 69 ? -6.885 -2.861 13.379 1.00 98.81 69 TYR A C 1
ATOM 582 O O . TYR A 1 69 ? -5.699 -2.732 13.685 1.00 98.81 69 TYR A O 1
ATOM 590 N N . ILE A 1 70 ? -7.278 -3.226 12.155 1.00 98.88 70 ILE A N 1
ATOM 591 C CA . ILE A 1 70 ? -6.355 -3.487 11.041 1.00 98.88 70 ILE A CA 1
ATOM 592 C C . ILE A 1 70 ? -6.833 -2.747 9.786 1.00 98.88 70 ILE A C 1
ATOM 594 O O . ILE A 1 70 ? -7.803 -3.178 9.164 1.00 98.88 70 ILE A O 1
ATOM 598 N N . PRO A 1 71 ? -6.181 -1.648 9.391 1.00 98.81 71 PRO A N 1
ATOM 599 C CA . PRO A 1 71 ? -6.435 -1.015 8.107 1.00 98.81 71 PRO A CA 1
ATOM 600 C C . PRO A 1 71 ? -5.675 -1.703 6.962 1.00 98.81 71 PRO A C 1
ATOM 602 O O . PRO A 1 71 ? -4.608 -2.296 7.172 1.00 98.81 71 PRO A O 1
ATOM 605 N N . ILE A 1 72 ? -6.219 -1.580 5.751 1.00 98.88 72 ILE A N 1
ATOM 606 C CA . ILE A 1 72 ? -5.499 -1.830 4.498 1.00 98.88 72 ILE A CA 1
ATOM 607 C C . ILE A 1 72 ? -4.452 -0.745 4.235 1.00 98.88 72 ILE A C 1
ATOM 609 O O . ILE A 1 72 ? -4.636 0.400 4.628 1.00 98.88 72 ILE A O 1
ATOM 613 N N . VAL A 1 73 ? -3.351 -1.111 3.591 1.00 98.81 73 VAL A N 1
ATOM 614 C CA . VAL A 1 73 ? -2.364 -0.215 2.986 1.00 98.81 73 VAL A CA 1
ATOM 615 C C . VAL A 1 73 ? -1.984 -0.829 1.643 1.00 98.81 73 VAL A C 1
ATOM 617 O O . VAL A 1 73 ? -1.647 -2.019 1.572 1.00 98.81 73 VAL A O 1
ATOM 620 N N . ASP A 1 74 ? -2.045 -0.034 0.586 1.00 98.75 74 ASP A N 1
ATOM 621 C CA . ASP A 1 74 ? -1.757 -0.496 -0.762 1.00 98.75 74 ASP A CA 1
ATOM 622 C C . ASP A 1 74 ? -0.263 -0.431 -1.090 1.00 98.75 74 ASP A C 1
ATOM 624 O O . ASP A 1 74 ? 0.566 0.155 -0.395 1.00 98.75 74 ASP A O 1
ATOM 628 N N .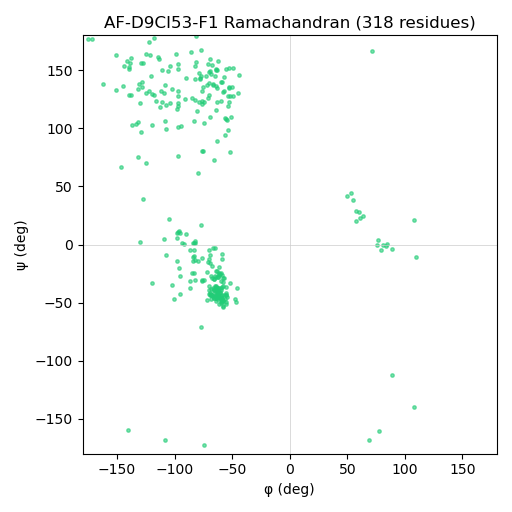 SER A 1 75 ? 0.115 -1.100 -2.177 1.00 98.31 75 SER A N 1
ATOM 629 C CA . SER A 1 75 ? 1.512 -1.130 -2.627 1.00 98.31 75 SER A CA 1
ATOM 630 C C . SER A 1 75 ? 1.918 0.092 -3.456 1.00 98.31 75 SER A C 1
ATOM 632 O O . SER A 1 75 ? 3.095 0.238 -3.780 1.00 98.31 75 SER A O 1
ATOM 634 N N . ALA A 1 76 ? 0.967 0.940 -3.853 1.00 98.44 76 ALA A N 1
ATOM 635 C CA . ALA A 1 76 ? 1.183 2.023 -4.804 1.00 98.44 76 ALA A CA 1
ATOM 636 C C . ALA A 1 76 ? 0.885 3.385 -4.170 1.00 98.44 76 ALA A C 1
ATOM 638 O O . ALA A 1 76 ? -0.193 3.612 -3.633 1.00 98.44 76 ALA A O 1
ATOM 639 N N . ILE A 1 77 ? 1.817 4.325 -4.301 1.00 98.75 77 ILE A N 1
ATOM 640 C CA . ILE A 1 77 ? 1.722 5.654 -3.696 1.00 98.75 77 ILE A CA 1
ATOM 641 C C . ILE A 1 77 ? 1.196 6.650 -4.718 1.00 98.75 77 ILE A C 1
ATOM 643 O O . ILE A 1 77 ? 1.752 6.780 -5.805 1.00 98.75 77 ILE A O 1
ATOM 647 N N . TYR A 1 78 ? 0.146 7.388 -4.364 1.00 98.44 78 TYR A N 1
ATOM 648 C CA . TYR A 1 78 ? -0.369 8.495 -5.173 1.00 98.44 78 TYR A CA 1
ATOM 649 C C . TYR A 1 78 ? 0.729 9.505 -5.535 1.00 98.44 78 TYR A C 1
ATOM 651 O O . TYR A 1 78 ? 1.492 9.915 -4.665 1.00 98.44 78 TYR A O 1
ATOM 659 N N . ILE A 1 79 ? 0.783 9.944 -6.795 1.00 97.31 79 ILE A N 1
ATOM 660 C CA . ILE A 1 79 ? 1.641 11.057 -7.227 1.00 97.31 79 ILE A CA 1
ATOM 661 C C . ILE A 1 79 ? 0.779 12.312 -7.436 1.00 97.31 79 ILE A C 1
ATOM 663 O O . ILE A 1 79 ? -0.159 12.273 -8.233 1.00 97.31 79 ILE A O 1
ATOM 667 N N . PRO A 1 80 ? 1.056 13.426 -6.738 1.00 96.69 80 PRO A N 1
ATOM 668 C CA . PRO A 1 80 ? 0.233 14.623 -6.823 1.00 96.69 80 PRO A CA 1
ATOM 669 C C . PRO A 1 80 ? 0.314 15.286 -8.196 1.00 96.69 80 PRO A C 1
ATOM 671 O O . PRO A 1 80 ? 1.311 15.179 -8.915 1.00 96.69 80 PRO A O 1
ATOM 674 N N . ASN A 1 81 ? -0.744 16.013 -8.537 1.00 95.56 81 ASN A N 1
ATOM 675 C CA . ASN A 1 81 ? -0.790 16.845 -9.724 1.00 95.56 81 ASN A CA 1
ATOM 676 C C . ASN A 1 81 ? 0.246 17.981 -9.613 1.00 95.56 81 ASN A C 1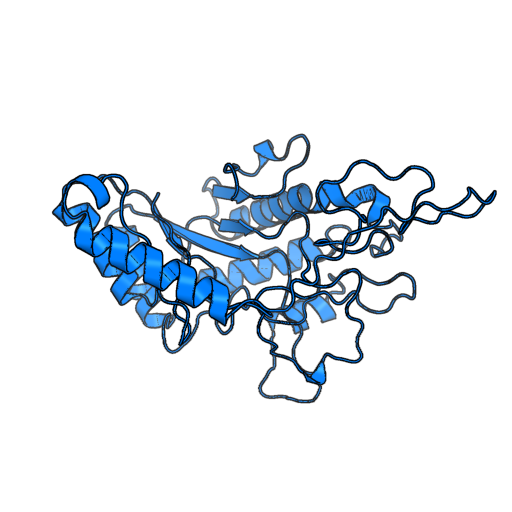
ATOM 678 O O . ASN A 1 81 ? 0.105 18.850 -8.747 1.00 95.56 81 ASN A O 1
ATOM 682 N N . PRO A 1 82 ? 1.267 18.022 -10.491 1.00 93.69 82 PRO A N 1
ATOM 683 C CA . PRO A 1 82 ? 2.341 19.008 -10.392 1.00 93.69 82 PRO A CA 1
ATOM 684 C C . PRO A 1 82 ? 1.872 20.447 -10.658 1.00 93.69 82 PRO A C 1
ATOM 686 O O . PRO A 1 82 ? 2.549 21.388 -10.250 1.00 93.69 82 PRO A O 1
ATOM 689 N N . ASP A 1 83 ? 0.715 20.622 -11.303 1.00 94.94 83 ASP A N 1
ATOM 690 C CA . ASP A 1 83 ? 0.124 21.925 -11.617 1.00 94.94 83 ASP A CA 1
ATOM 691 C C . ASP A 1 83 ? -0.874 22.398 -10.537 1.00 94.94 83 ASP A C 1
ATOM 693 O O . ASP A 1 83 ? -1.478 23.466 -10.674 1.00 94.94 83 ASP A O 1
ATOM 697 N N . ASN A 1 84 ? -1.069 21.624 -9.460 1.00 94.00 84 ASN A N 1
ATOM 698 C CA . ASN A 1 84 ? -1.997 21.942 -8.377 1.00 94.00 84 ASN A CA 1
ATOM 699 C C . ASN A 1 84 ? -1.335 21.836 -6.994 1.00 94.00 84 ASN A C 1
ATOM 701 O O . ASN A 1 84 ? -1.324 20.780 -6.368 1.00 94.00 84 ASN A O 1
ATOM 705 N N . GLU A 1 85 ? -0.884 22.970 -6.453 1.00 92.19 85 GLU A N 1
ATOM 706 C CA . GLU A 1 85 ? -0.267 23.042 -5.118 1.00 92.19 85 GLU A CA 1
ATOM 707 C C . GLU A 1 85 ? -1.173 22.515 -3.990 1.00 92.19 85 GLU A C 1
ATOM 709 O O . GLU A 1 85 ? -0.681 22.004 -2.986 1.00 92.19 85 GLU A O 1
ATOM 714 N N . THR A 1 86 ? -2.499 22.611 -4.140 1.00 92.19 86 THR A N 1
ATOM 715 C CA . THR A 1 86 ? -3.447 22.123 -3.120 1.00 92.19 86 THR A CA 1
ATOM 716 C C . THR A 1 86 ? -3.594 20.604 -3.108 1.00 92.19 86 THR A C 1
ATOM 718 O O . THR A 1 86 ? -4.152 20.059 -2.159 1.00 92.19 86 THR A O 1
ATOM 721 N N . ASP A 1 87 ? -3.067 19.921 -4.126 1.00 93.75 87 ASP A N 1
ATOM 722 C CA . ASP A 1 87 ? -3.023 18.463 -4.215 1.00 93.75 87 ASP A CA 1
ATOM 723 C C . ASP A 1 87 ? -1.746 17.863 -3.603 1.00 93.75 87 ASP A C 1
ATOM 725 O O . ASP A 1 87 ? -1.480 16.672 -3.754 1.00 93.75 87 ASP A O 1
ATOM 729 N N . ALA A 1 88 ? -0.943 18.676 -2.908 1.00 94.56 88 ALA A N 1
ATOM 730 C CA . ALA A 1 88 ? 0.295 18.240 -2.277 1.00 94.56 88 ALA A CA 1
ATOM 731 C C . ALA A 1 88 ? 0.102 16.978 -1.421 1.00 94.56 88 ALA A C 1
ATOM 733 O O . ALA A 1 88 ? -0.831 16.865 -0.621 1.00 94.56 88 ALA A O 1
ATOM 734 N N . TYR A 1 89 ? 1.034 16.037 -1.569 1.00 98.06 89 TYR A N 1
ATOM 735 C CA . TYR A 1 89 ? 0.990 14.764 -0.871 1.00 98.06 89 TYR A CA 1
ATOM 736 C C . TYR A 1 89 ? 2.370 14.393 -0.334 1.00 98.06 89 TYR A C 1
ATOM 738 O O . TYR A 1 89 ? 3.271 13.953 -1.045 1.00 98.06 89 TYR A O 1
ATOM 746 N N . GLU A 1 90 ? 2.526 14.598 0.969 1.00 97.62 90 GLU A N 1
ATOM 747 C CA . GLU A 1 90 ? 3.824 14.560 1.638 1.00 97.62 90 GLU A CA 1
ATOM 748 C C . GLU A 1 90 ? 4.461 13.166 1.698 1.00 97.62 90 GLU A C 1
ATOM 750 O O . GLU A 1 90 ? 5.685 13.056 1.735 1.00 97.62 90 GLU A O 1
ATOM 755 N N . ILE A 1 91 ? 3.649 12.105 1.676 1.00 98.44 91 ILE A N 1
ATOM 756 C CA . ILE A 1 91 ? 4.131 10.718 1.605 1.00 98.44 91 ILE A CA 1
ATOM 757 C C . ILE A 1 91 ? 4.947 10.517 0.323 1.00 98.44 91 ILE A C 1
ATOM 759 O O . ILE A 1 91 ? 6.067 10.002 0.368 1.00 98.44 91 ILE A O 1
ATOM 763 N N . TYR A 1 92 ? 4.402 10.975 -0.812 1.00 98.56 92 TYR A N 1
ATOM 764 C CA . TYR A 1 92 ? 5.097 10.959 -2.094 1.00 98.56 92 TYR A CA 1
ATOM 765 C C . TYR A 1 92 ? 6.333 11.853 -2.061 1.00 98.56 92 TYR A C 1
ATOM 767 O O . TYR A 1 92 ? 7.407 11.384 -2.424 1.00 98.56 92 TYR A O 1
ATOM 775 N N . ASN A 1 93 ? 6.211 13.097 -1.583 1.00 98.31 93 ASN A N 1
ATOM 776 C CA . ASN A 1 93 ? 7.335 14.039 -1.549 1.00 98.31 93 ASN A CA 1
ATOM 777 C C . ASN A 1 93 ? 8.539 13.444 -0.799 1.00 98.31 93 ASN A C 1
ATOM 779 O O . ASN A 1 93 ? 9.638 13.382 -1.347 1.00 98.31 93 ASN A O 1
ATOM 783 N N . ARG A 1 94 ? 8.324 12.897 0.407 1.00 98.62 94 ARG A N 1
ATOM 784 C CA . ARG A 1 94 ? 9.391 12.264 1.202 1.00 98.62 94 ARG A CA 1
ATOM 785 C C . ARG A 1 94 ? 9.982 11.017 0.550 1.00 98.62 94 ARG A C 1
ATOM 787 O O . ARG A 1 94 ? 11.192 10.799 0.649 1.00 98.62 94 ARG A O 1
ATOM 794 N N . GLY A 1 95 ? 9.154 10.199 -0.100 1.00 98.56 95 GLY A N 1
ATOM 795 C CA . GLY A 1 95 ? 9.629 9.023 -0.831 1.00 98.56 95 GLY A CA 1
ATOM 796 C C . GLY A 1 95 ? 10.466 9.415 -2.049 1.00 98.56 95 GLY A C 1
ATOM 797 O O . GLY A 1 95 ? 11.559 8.885 -2.260 1.00 98.56 95 GLY A O 1
ATOM 798 N N . ASN A 1 96 ? 9.998 10.409 -2.801 1.00 97.88 96 ASN A N 1
ATOM 799 C CA . ASN A 1 96 ? 10.664 10.919 -3.990 1.00 97.88 96 ASN A CA 1
ATOM 800 C C . ASN A 1 96 ? 12.016 11.552 -3.635 1.00 97.88 96 ASN A C 1
ATOM 802 O O . ASN A 1 96 ? 13.027 11.206 -4.241 1.00 97.88 96 ASN A O 1
ATOM 806 N N . ASP A 1 97 ? 12.064 12.374 -2.584 1.00 98.19 97 ASP A N 1
ATOM 807 C CA . ASP A 1 97 ? 13.305 12.964 -2.061 1.00 98.19 97 ASP A CA 1
ATOM 808 C C . ASP A 1 97 ? 14.310 11.901 -1.580 1.00 98.19 97 ASP A C 1
ATOM 810 O O . ASP A 1 97 ? 15.524 12.118 -1.595 1.00 98.19 97 ASP A O 1
ATOM 814 N N . SER A 1 98 ? 13.810 10.727 -1.185 1.00 97.88 98 SER A N 1
ATOM 815 C CA . SER A 1 98 ? 14.612 9.585 -0.732 1.00 97.88 98 SER A CA 1
ATOM 816 C C . SER A 1 98 ? 14.991 8.610 -1.858 1.00 97.88 98 SER A C 1
ATOM 818 O O . SER A 1 98 ? 15.685 7.625 -1.587 1.00 97.88 98 SER A O 1
ATOM 820 N N . ASN A 1 99 ? 14.581 8.886 -3.105 1.00 97.50 99 ASN A N 1
ATOM 821 C CA . ASN A 1 99 ? 14.784 8.049 -4.294 1.00 97.50 99 ASN A CA 1
ATOM 822 C C . ASN A 1 99 ? 14.295 6.601 -4.117 1.00 97.50 99 ASN A C 1
ATOM 824 O O . ASN A 1 99 ? 14.995 5.663 -4.486 1.00 97.50 99 ASN A O 1
ATOM 828 N N . VAL A 1 100 ? 13.108 6.408 -3.534 1.00 98.56 100 VAL A N 1
ATOM 829 C CA . VAL A 1 100 ? 12.592 5.065 -3.194 1.00 98.56 100 VAL A CA 1
ATOM 830 C C . VAL A 1 100 ? 11.622 4.487 -4.215 1.00 98.56 100 VAL A C 1
ATOM 832 O O . VAL A 1 100 ? 11.041 3.450 -3.938 1.00 98.56 100 VAL A O 1
ATOM 835 N N . PHE A 1 101 ? 11.393 5.139 -5.355 1.00 98.62 101 PHE A N 1
ATOM 836 C CA . PHE A 1 101 ? 10.407 4.695 -6.345 1.00 98.62 101 PHE A CA 1
ATOM 837 C C . PHE A 1 101 ? 11.053 4.071 -7.584 1.00 98.62 101 PHE A C 1
ATOM 839 O O . PHE A 1 101 ? 12.156 4.456 -7.978 1.00 98.62 101 PHE A O 1
ATOM 846 N N . LEU A 1 102 ? 10.340 3.121 -8.190 1.00 98.12 102 LEU A N 1
ATOM 847 C CA . LEU A 1 102 ? 10.729 2.389 -9.395 1.00 98.12 102 LEU A CA 1
ATOM 848 C C . LEU A 1 102 ? 10.842 3.309 -10.624 1.00 98.12 102 LEU A C 1
ATOM 850 O O . LEU A 1 102 ? 10.111 4.296 -10.745 1.00 98.12 102 LEU A O 1
ATOM 854 N N . ASN A 1 103 ? 11.720 2.958 -11.567 1.00 97.94 103 ASN A N 1
ATOM 855 C CA . ASN A 1 103 ? 11.960 3.728 -12.789 1.00 97.94 103 ASN A CA 1
ATOM 856 C C . ASN A 1 103 ? 11.538 2.965 -14.055 1.00 97.94 103 ASN A C 1
ATOM 858 O O . ASN A 1 103 ? 11.405 1.743 -14.074 1.00 97.94 103 ASN A O 1
ATOM 862 N N . ASN A 1 104 ? 11.350 3.693 -15.149 1.00 96.75 104 ASN A N 1
ATOM 863 C CA . ASN A 1 104 ? 11.356 3.160 -16.504 1.00 96.75 104 ASN A CA 1
ATOM 864 C C . ASN A 1 104 ? 12.807 2.910 -16.955 1.00 96.75 104 ASN A C 1
ATOM 866 O O . ASN A 1 104 ? 13.764 3.421 -16.373 1.00 96.75 104 ASN A O 1
ATOM 870 N N . LEU A 1 105 ? 12.971 2.178 -18.059 1.00 93.06 105 LEU A N 1
ATOM 871 C CA . LEU A 1 105 ? 14.283 1.869 -18.641 1.00 93.06 105 LEU A CA 1
ATOM 872 C C . LEU A 1 105 ? 15.119 3.115 -19.002 1.00 93.06 105 LEU A C 1
ATOM 874 O O . LEU A 1 105 ? 16.347 3.059 -19.000 1.00 93.06 105 LEU A O 1
ATOM 878 N N . ASP A 1 106 ? 14.472 4.235 -19.330 1.00 93.88 106 ASP A N 1
ATOM 879 C CA . ASP A 1 106 ? 15.138 5.504 -19.655 1.00 93.88 106 ASP A CA 1
ATOM 880 C C . ASP A 1 106 ? 15.543 6.327 -18.415 1.00 93.88 106 ASP A C 1
ATOM 882 O O . ASP A 1 106 ? 16.109 7.413 -18.555 1.00 93.88 106 ASP A O 1
ATOM 886 N N . GLY A 1 107 ? 15.275 5.809 -17.212 1.00 94.31 107 GLY A N 1
ATOM 887 C CA . GLY A 1 107 ? 15.564 6.454 -15.934 1.00 94.31 107 GLY A CA 1
ATOM 888 C C . GLY A 1 107 ? 14.503 7.455 -15.473 1.00 94.31 107 GLY A C 1
ATOM 889 O O . GLY A 1 107 ? 14.655 8.027 -14.397 1.00 94.31 107 GLY A O 1
ATOM 890 N N . SER A 1 108 ? 13.436 7.683 -16.244 1.00 95.06 108 SER A N 1
ATOM 891 C CA . SER A 1 108 ? 12.272 8.426 -15.746 1.00 95.06 108 SER A CA 1
ATOM 892 C C . SER A 1 108 ? 11.501 7.596 -14.716 1.00 95.06 108 SER A C 1
ATOM 894 O O . SER A 1 108 ? 11.557 6.373 -14.741 1.00 95.06 108 SER A O 1
ATOM 896 N N . GLN A 1 109 ? 10.757 8.233 -13.815 1.00 96.00 109 GLN A N 1
ATOM 897 C CA . GLN A 1 109 ? 9.973 7.519 -12.802 1.00 96.00 109 GLN A CA 1
ATOM 898 C C . GLN A 1 109 ? 8.871 6.660 -13.446 1.00 96.00 109 GLN A C 1
ATOM 900 O O . GLN A 1 109 ? 8.177 7.106 -14.367 1.00 96.00 109 GLN A O 1
ATOM 905 N N . TYR A 1 110 ? 8.701 5.424 -12.972 1.00 97.75 110 TYR A N 1
ATOM 906 C CA . TYR A 1 110 ? 7.635 4.542 -13.439 1.00 97.75 110 TYR A CA 1
ATOM 907 C C . TYR A 1 110 ? 6.295 4.994 -12.853 1.00 97.75 110 TYR A C 1
ATOM 909 O O . TYR A 1 110 ? 6.137 5.039 -11.632 1.00 97.75 110 TYR A O 1
ATOM 917 N N . ILE A 1 111 ? 5.325 5.293 -13.720 1.00 97.38 111 ILE A N 1
ATOM 918 C CA . ILE A 1 111 ? 3.988 5.744 -13.321 1.00 97.38 111 ILE A CA 1
ATOM 919 C C . ILE A 1 111 ? 2.972 4.654 -13.660 1.00 97.38 111 ILE A C 1
ATOM 921 O O . ILE A 1 111 ? 2.852 4.262 -14.819 1.00 97.38 111 ILE A O 1
ATOM 925 N N . GLY A 1 112 ? 2.232 4.178 -12.663 1.00 96.12 112 GLY A N 1
ATOM 926 C CA . GLY A 1 112 ? 1.078 3.293 -12.822 1.00 96.12 112 GLY A CA 1
ATOM 927 C C . GLY A 1 112 ? -0.237 4.002 -12.530 1.00 96.12 112 GLY A C 1
ATOM 928 O O . GLY A 1 112 ? -0.301 5.229 -12.435 1.00 96.12 112 GLY A O 1
ATOM 929 N N . ASN A 1 113 ? -1.300 3.214 -12.409 1.00 95.06 113 ASN A N 1
ATOM 930 C CA . ASN A 1 113 ? -2.616 3.691 -12.001 1.00 95.06 113 ASN A CA 1
ATOM 931 C C . ASN A 1 113 ? -3.246 2.667 -11.055 1.00 95.06 113 ASN A C 1
ATOM 933 O O . ASN A 1 113 ? -3.260 1.484 -11.380 1.00 95.06 113 ASN A O 1
ATOM 937 N N . VAL A 1 114 ? -3.717 3.104 -9.890 1.00 95.94 114 VAL A N 1
ATOM 938 C CA . VAL A 1 114 ? -4.431 2.270 -8.901 1.00 95.94 114 VAL A CA 1
ATOM 939 C C . VAL A 1 114 ? -5.577 3.119 -8.321 1.00 95.94 114 VAL A C 1
ATOM 941 O O . VAL A 1 114 ? -5.989 4.097 -8.947 1.00 95.94 114 VAL A O 1
ATOM 944 N N . TRP A 1 115 ? -6.112 2.777 -7.150 1.00 95.69 115 TRP A N 1
ATOM 945 C CA . TRP A 1 115 ? -7.248 3.441 -6.508 1.00 95.69 115 TRP A CA 1
ATOM 946 C C . TRP A 1 115 ? -7.174 4.975 -6.449 1.00 95.69 115 TRP A C 1
ATOM 948 O O . TRP A 1 115 ? -8.162 5.602 -6.832 1.00 95.69 115 TRP A O 1
ATOM 958 N N . PRO A 1 116 ? -6.051 5.615 -6.054 1.00 95.50 116 PRO A N 1
ATOM 959 C CA . PRO A 1 116 ? -6.016 7.075 -5.934 1.00 95.50 116 PRO A CA 1
ATOM 960 C C . PRO A 1 116 ? -5.766 7.805 -7.265 1.00 95.50 116 PRO A C 1
ATOM 962 O O . PRO A 1 116 ? -5.616 9.027 -7.278 1.00 95.50 116 PRO A O 1
ATOM 965 N N . GLY A 1 117 ? -5.673 7.084 -8.385 1.00 95.00 117 GLY A N 1
ATOM 966 C CA . GLY A 1 117 ? -5.331 7.634 -9.692 1.00 95.00 117 GLY A CA 1
ATOM 967 C C . GLY A 1 117 ? -3.926 7.238 -10.128 1.00 95.00 117 GLY A C 1
ATOM 968 O O . GLY A 1 117 ? -3.538 6.081 -9.967 1.00 95.00 117 GLY A O 1
ATOM 969 N N . TYR A 1 118 ? -3.160 8.154 -10.733 1.00 97.00 118 TYR A N 1
ATOM 970 C CA . TYR A 1 118 ? -1.766 7.853 -11.075 1.00 97.00 118 TYR A CA 1
ATOM 971 C C . TYR A 1 118 ? -0.923 7.667 -9.817 1.00 97.00 118 TYR A C 1
ATOM 973 O O . TYR A 1 118 ? -1.051 8.425 -8.850 1.00 97.00 118 TYR A O 1
ATOM 981 N N . THR A 1 119 ? -0.059 6.659 -9.856 1.00 98.12 119 THR A N 1
ATOM 982 C CA . THR A 1 119 ? 0.733 6.201 -8.716 1.00 98.12 119 THR A CA 1
ATOM 983 C C . THR A 1 119 ? 2.170 5.886 -9.110 1.00 98.12 119 THR A C 1
ATOM 985 O O . THR A 1 119 ? 2.484 5.642 -10.274 1.00 98.12 119 THR A O 1
ATOM 988 N N . VAL A 1 120 ? 3.039 5.858 -8.109 1.00 98.50 120 VAL A N 1
ATOM 989 C CA . VAL A 1 120 ? 4.404 5.330 -8.163 1.00 98.50 120 VAL A CA 1
ATOM 990 C C . VAL A 1 120 ? 4.511 4.098 -7.272 1.00 98.50 120 VAL A C 1
ATOM 992 O O . VAL A 1 120 ? 3.700 3.905 -6.365 1.00 98.50 120 VAL A O 1
ATOM 995 N N . PHE A 1 121 ? 5.518 3.262 -7.508 1.00 98.75 121 PHE A N 1
ATOM 996 C CA . PHE A 1 121 ? 5.702 2.008 -6.775 1.00 98.75 121 PHE A CA 1
ATOM 997 C C . PHE A 1 121 ? 7.024 2.035 -6.011 1.00 98.75 121 PHE A C 1
ATOM 999 O O . PHE A 1 121 ? 8.048 2.361 -6.621 1.00 98.75 121 PHE A O 1
ATOM 1006 N N . PRO A 1 122 ? 7.036 1.729 -4.703 1.00 98.62 122 PRO A N 1
ATOM 1007 C CA . PRO A 1 122 ? 8.271 1.603 -3.946 1.00 98.62 122 PRO A CA 1
ATOM 1008 C C . PRO A 1 122 ? 9.202 0.544 -4.547 1.00 98.62 122 PRO A C 1
ATOM 1010 O O . PRO A 1 122 ? 8.798 -0.584 -4.813 1.00 98.62 122 PRO A O 1
ATOM 1013 N N . ASP A 1 123 ? 10.466 0.907 -4.723 1.00 98.62 123 ASP A N 1
ATOM 1014 C CA . ASP A 1 123 ? 11.552 0.013 -5.087 1.00 98.62 123 ASP A CA 1
ATOM 1015 C C . ASP A 1 123 ? 12.271 -0.474 -3.823 1.00 98.62 123 ASP A C 1
ATOM 1017 O O . ASP A 1 123 ? 13.121 0.208 -3.234 1.00 98.62 123 ASP A O 1
ATOM 1021 N N . TRP A 1 124 ? 11.958 -1.707 -3.434 1.00 98.38 124 TRP A N 1
ATOM 1022 C CA . TRP A 1 124 ? 12.533 -2.372 -2.268 1.00 98.38 124 TRP A CA 1
ATOM 1023 C C . TRP A 1 124 ? 14.013 -2.754 -2.416 1.00 98.38 124 TRP A C 1
ATOM 1025 O O . TRP A 1 124 ? 14.604 -3.236 -1.449 1.00 98.38 124 TRP A O 1
ATOM 1035 N N . HIS A 1 125 ? 14.620 -2.557 -3.591 1.00 98.00 125 HIS A N 1
ATOM 1036 C CA . HIS A 1 125 ? 16.057 -2.752 -3.813 1.00 98.00 125 HIS A CA 1
ATOM 1037 C C . HIS A 1 125 ? 16.874 -1.530 -3.374 1.00 98.00 125 HIS A C 1
ATOM 1039 O O . HIS A 1 125 ? 18.096 -1.611 -3.241 1.00 98.00 125 HIS A O 1
ATOM 1045 N N . THR A 1 126 ? 16.216 -0.397 -3.119 1.00 97.81 126 THR A N 1
ATOM 1046 C CA . THR A 1 126 ? 16.877 0.807 -2.613 1.00 97.81 126 THR A CA 1
ATOM 1047 C C . THR A 1 126 ? 17.186 0.673 -1.120 1.00 97.81 126 THR A C 1
ATOM 1049 O O . THR A 1 126 ? 16.401 0.132 -0.339 1.00 97.81 126 THR A O 1
ATOM 1052 N N . GLU A 1 127 ? 18.316 1.232 -0.679 1.00 96.12 127 GLU A N 1
ATOM 1053 C CA . GLU A 1 127 ? 18.705 1.223 0.742 1.00 96.12 127 GLU A CA 1
ATOM 1054 C C . GLU A 1 127 ? 17.721 2.010 1.634 1.00 96.12 127 GLU A C 1
ATOM 1056 O O . GLU A 1 127 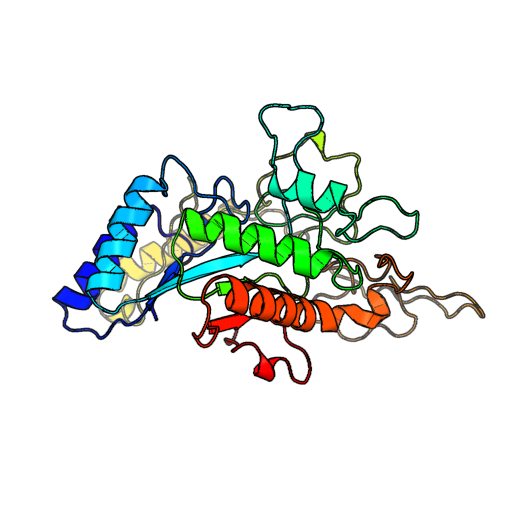? 17.618 1.757 2.836 1.00 96.12 127 GLU A O 1
ATOM 1061 N N . ASN A 1 128 ? 16.969 2.947 1.045 1.00 98.31 128 ASN A N 1
ATOM 1062 C CA . ASN A 1 128 ? 16.096 3.870 1.766 1.00 98.31 128 ASN A CA 1
ATOM 1063 C C . ASN A 1 128 ? 14.628 3.426 1.836 1.00 98.31 128 ASN A C 1
ATOM 1065 O O . ASN A 1 128 ? 13.926 3.896 2.732 1.00 98.31 128 ASN A O 1
ATOM 1069 N N . ALA A 1 129 ? 14.149 2.532 0.958 1.00 98.50 129 ALA A N 1
ATOM 1070 C CA . ALA A 1 129 ? 12.720 2.201 0.869 1.00 98.50 129 ALA A CA 1
ATOM 1071 C C . ALA A 1 129 ? 12.135 1.685 2.187 1.00 98.50 129 ALA A C 1
ATOM 1073 O O . ALA A 1 129 ? 11.112 2.186 2.646 1.00 98.50 129 ALA A O 1
ATOM 1074 N N . THR A 1 130 ? 12.807 0.738 2.852 1.00 98.62 130 THR A N 1
ATOM 1075 C CA . THR A 1 130 ? 12.312 0.202 4.137 1.00 98.62 130 THR A CA 1
ATOM 1076 C C . THR A 1 130 ? 12.307 1.271 5.235 1.00 98.62 130 THR A C 1
ATOM 1078 O O . THR A 1 130 ? 11.398 1.299 6.065 1.00 98.62 130 THR A O 1
ATOM 1081 N N . THR A 1 131 ? 13.293 2.173 5.236 1.00 98.75 131 THR A N 1
ATOM 1082 C CA . THR A 1 131 ? 13.383 3.273 6.209 1.00 98.75 131 THR A CA 1
ATOM 1083 C C . THR A 1 131 ? 12.270 4.293 5.993 1.00 98.75 131 THR A C 1
ATOM 1085 O O . THR A 1 131 ? 11.595 4.664 6.950 1.00 98.75 131 THR A O 1
ATOM 1088 N N . TRP A 1 132 ? 12.046 4.716 4.747 1.00 98.81 132 TRP A N 1
ATOM 1089 C CA . TRP A 1 132 ? 10.938 5.598 4.385 1.00 98.81 132 TRP A CA 1
ATOM 1090 C C . TRP A 1 132 ? 9.598 4.968 4.780 1.00 98.81 132 TRP A C 1
ATOM 1092 O O . TRP A 1 132 ? 8.880 5.554 5.584 1.00 98.81 132 TRP A O 1
ATOM 1102 N N . TRP A 1 133 ? 9.331 3.728 4.359 1.00 98.88 133 TRP A N 1
ATOM 1103 C CA . TRP A 1 133 ? 8.103 2.999 4.696 1.00 98.88 133 TRP A CA 1
ATOM 1104 C C . TRP A 1 133 ? 7.859 2.904 6.208 1.00 98.88 133 TRP A C 1
ATOM 1106 O O . TRP A 1 133 ? 6.756 3.146 6.697 1.00 98.88 133 TRP A O 1
ATOM 1116 N N . THR A 1 134 ? 8.918 2.614 6.970 1.00 98.88 134 THR A N 1
ATOM 1117 C CA . THR A 1 134 ? 8.864 2.573 8.437 1.00 98.88 134 THR A CA 1
ATOM 1118 C C . THR A 1 134 ? 8.490 3.928 9.027 1.00 98.88 134 THR A C 1
ATOM 1120 O O . THR A 1 134 ? 7.644 3.990 9.919 1.00 98.88 134 THR A O 1
ATOM 1123 N N . ASN A 1 135 ? 9.090 5.013 8.536 1.00 98.81 135 ASN A N 1
ATOM 1124 C CA . ASN A 1 135 ? 8.802 6.358 9.024 1.00 98.81 135 ASN A CA 1
ATOM 1125 C C . ASN A 1 135 ? 7.354 6.770 8.735 1.00 98.81 135 ASN A C 1
ATOM 1127 O O . ASN A 1 135 ? 6.713 7.341 9.618 1.00 98.81 135 ASN A O 1
ATOM 1131 N N . GLU A 1 136 ? 6.825 6.437 7.553 1.00 98.81 136 GLU A N 1
ATOM 1132 C CA . GLU A 1 136 ? 5.428 6.721 7.202 1.00 98.81 136 GLU A CA 1
ATOM 1133 C C . GLU A 1 136 ? 4.451 5.954 8.104 1.00 98.81 136 GLU A C 1
ATOM 1135 O O . GLU A 1 136 ? 3.538 6.551 8.679 1.00 98.81 136 GLU A O 1
ATOM 1140 N N . MET A 1 137 ? 4.698 4.660 8.345 1.00 98.75 137 MET A N 1
ATOM 1141 C CA . MET A 1 137 ? 3.877 3.861 9.264 1.00 98.75 137 MET A CA 1
ATOM 1142 C C . MET A 1 137 ? 3.940 4.362 10.711 1.00 98.75 137 MET A C 1
ATOM 1144 O O . MET A 1 137 ? 2.912 4.417 11.383 1.00 98.75 137 MET A O 1
ATOM 1148 N N . VAL A 1 138 ? 5.120 4.755 11.202 1.00 98.75 138 VAL A N 1
ATOM 1149 C CA . VAL A 1 138 ? 5.279 5.321 12.555 1.00 98.75 138 VAL A CA 1
ATOM 1150 C C . VAL A 1 138 ? 4.542 6.654 12.682 1.00 98.75 138 VAL A C 1
ATOM 1152 O O . VAL A 1 138 ? 3.843 6.875 13.675 1.00 98.75 138 VAL A O 1
ATOM 1155 N N . ALA A 1 139 ? 4.665 7.534 11.687 1.00 98.56 139 ALA A N 1
ATOM 1156 C CA . ALA A 1 139 ? 3.985 8.825 11.683 1.00 98.56 139 ALA A CA 1
ATOM 1157 C C . ALA A 1 139 ? 2.460 8.662 11.645 1.00 98.56 139 ALA A C 1
ATOM 1159 O O . ALA A 1 139 ? 1.745 9.335 12.394 1.00 98.56 139 ALA A O 1
ATOM 1160 N N . TRP A 1 140 ? 1.958 7.747 10.814 1.00 98.56 140 TRP A N 1
ATOM 1161 C CA . TRP A 1 140 ? 0.528 7.490 10.703 1.00 98.56 140 TRP A CA 1
ATOM 1162 C C . TRP A 1 140 ? -0.045 6.795 11.941 1.00 98.56 140 TRP A C 1
ATOM 1164 O O . TRP A 1 140 ? -1.097 7.209 12.428 1.00 98.56 140 TRP A O 1
ATOM 1174 N N . HIS A 1 141 ? 0.677 5.843 12.545 1.00 98.69 141 HIS A N 1
ATOM 1175 C CA . HIS A 1 141 ? 0.258 5.217 13.806 1.00 98.69 141 HIS A CA 1
ATOM 1176 C C . HIS A 1 141 ? 0.101 6.233 14.950 1.00 98.69 141 HIS A C 1
ATOM 1178 O O . HIS A 1 141 ? -0.754 6.082 15.821 1.00 98.69 141 HIS A O 1
ATOM 1184 N N . GLY A 1 142 ? 0.903 7.306 14.944 1.00 98.19 142 GLY A N 1
ATOM 1185 C CA . GLY A 1 142 ? 0.758 8.418 15.889 1.00 98.19 142 GLY A CA 1
ATOM 1186 C C . GLY A 1 142 ? -0.589 9.149 15.793 1.00 98.19 142 GLY A C 1
ATOM 1187 O O . GLY A 1 142 ? -0.983 9.825 16.742 1.00 98.19 142 GLY A O 1
ATOM 1188 N N . GLN A 1 143 ? -1.299 9.003 14.673 1.00 97.50 143 GLN A N 1
ATOM 1189 C CA . GLN A 1 143 ? -2.639 9.546 14.453 1.00 97.50 143 GLN A CA 1
ATOM 1190 C C . GLN A 1 143 ? -3.712 8.467 14.632 1.00 97.50 143 GLN A C 1
ATOM 1192 O O . GLN A 1 143 ? -4.689 8.696 15.343 1.00 97.50 143 GLN A O 1
ATOM 1197 N N . ILE A 1 144 ? -3.508 7.294 14.032 1.00 98.25 144 ILE A N 1
ATOM 1198 C CA . ILE A 1 144 ? -4.439 6.164 14.032 1.00 98.25 144 ILE A CA 1
ATOM 1199 C C . ILE A 1 144 ? -3.756 4.954 14.689 1.00 98.25 144 ILE A C 1
ATOM 1201 O O . ILE A 1 144 ? -2.939 4.303 14.042 1.00 98.25 144 ILE A O 1
ATOM 1205 N N . PRO A 1 145 ? -4.065 4.618 15.956 1.00 98.06 145 PRO A N 1
ATOM 1206 C CA . PRO A 1 145 ? -3.411 3.517 16.665 1.00 98.06 145 PRO A CA 1
ATOM 1207 C C . PRO A 1 145 ? -3.914 2.142 16.182 1.00 98.06 145 PRO A C 1
ATOM 1209 O O . PRO A 1 145 ? -4.781 1.532 16.803 1.00 98.06 145 PRO A O 1
ATOM 1212 N N . PHE A 1 146 ? -3.402 1.662 15.049 1.00 98.75 146 PHE A N 1
ATOM 1213 C CA . PHE A 1 146 ? -3.696 0.332 14.504 1.00 98.75 146 PHE A CA 1
ATOM 1214 C C . PHE A 1 146 ? -2.865 -0.786 15.163 1.00 98.75 146 PHE A C 1
ATOM 1216 O O . PHE A 1 146 ? -1.771 -0.560 15.676 1.00 98.75 146 PHE A O 1
ATOM 1223 N N . ASP A 1 147 ? -3.361 -2.024 15.105 1.00 98.81 147 ASP A N 1
ATOM 1224 C CA . ASP A 1 147 ? -2.765 -3.202 15.762 1.00 98.81 147 ASP A CA 1
ATOM 1225 C C . ASP A 1 147 ? -2.089 -4.186 14.789 1.00 98.81 147 ASP A C 1
ATOM 1227 O O . ASP A 1 147 ? -1.415 -5.135 15.201 1.00 98.81 147 ASP A O 1
ATOM 1231 N N . GLY A 1 148 ? -2.268 -3.973 13.490 1.00 98.75 148 GLY A N 1
ATOM 1232 C CA . GLY A 1 148 ? -1.699 -4.760 12.404 1.00 98.75 148 GLY A CA 1
ATOM 1233 C C . GLY A 1 148 ? -1.979 -4.084 11.069 1.00 98.75 148 GLY A C 1
ATOM 1234 O O . GLY A 1 148 ? -2.653 -3.059 11.038 1.00 98.75 148 GLY A O 1
ATOM 1235 N N . ILE A 1 149 ? -1.465 -4.647 9.978 1.00 98.88 149 ILE A N 1
ATOM 1236 C CA . ILE A 1 149 ? -1.631 -4.081 8.633 1.00 98.88 149 ILE A CA 1
ATOM 1237 C C . ILE A 1 149 ? -2.095 -5.158 7.658 1.00 98.88 149 ILE A C 1
ATOM 1239 O O . ILE A 1 149 ? -1.603 -6.289 7.661 1.00 98.88 149 ILE A O 1
ATOM 1243 N N . TRP A 1 150 ? -3.030 -4.789 6.800 1.00 98.88 150 TRP A N 1
ATOM 1244 C CA . TRP A 1 150 ? -3.382 -5.552 5.616 1.00 98.88 150 TRP A CA 1
ATOM 1245 C C . TRP A 1 150 ? -2.652 -4.948 4.413 1.00 98.88 150 TRP A C 1
ATOM 1247 O O . TRP A 1 150 ? -2.870 -3.792 4.093 1.00 98.88 150 TRP A O 1
ATOM 1257 N N . ILE A 1 151 ? -1.751 -5.704 3.780 1.00 98.81 151 ILE A N 1
ATOM 1258 C CA . ILE A 1 151 ? -1.058 -5.268 2.562 1.00 98.81 151 ILE A CA 1
ATOM 1259 C C . ILE A 1 151 ? -1.761 -5.846 1.342 1.00 98.81 151 ILE A C 1
ATOM 1261 O O . ILE A 1 151 ? -1.781 -7.072 1.158 1.00 98.81 151 ILE A O 1
ATOM 1265 N N . ASP A 1 152 ? -2.261 -4.966 0.483 1.00 98.62 152 ASP A N 1
ATOM 1266 C CA . ASP A 1 152 ? -2.952 -5.354 -0.739 1.00 98.62 152 ASP A CA 1
ATOM 1267 C C . ASP A 1 152 ? -2.309 -4.781 -2.010 1.00 98.62 152 ASP A C 1
ATOM 1269 O O . ASP A 1 152 ? -1.297 -4.068 -1.973 1.00 98.62 152 ASP A O 1
ATOM 1273 N N . MET A 1 153 ? -2.829 -5.209 -3.164 1.00 97.88 153 MET A N 1
ATOM 1274 C CA . MET A 1 153 ? -2.393 -4.755 -4.490 1.00 97.88 153 MET A CA 1
ATOM 1275 C C . MET A 1 153 ? -0.911 -5.039 -4.782 1.00 97.88 153 MET A C 1
ATOM 1277 O O . MET A 1 153 ? -0.270 -4.349 -5.572 1.00 97.88 153 MET A O 1
ATOM 1281 N N . SER A 1 154 ? -0.368 -6.086 -4.152 1.00 98.44 154 SER A N 1
ATOM 1282 C CA . SER A 1 154 ? 1.073 -6.316 -3.976 1.00 98.44 154 SER A CA 1
ATOM 1283 C C . SER A 1 154 ? 1.721 -7.273 -4.978 1.00 98.44 154 SER A C 1
ATOM 1285 O O . SER A 1 154 ? 2.888 -7.635 -4.813 1.00 98.44 154 SER A O 1
ATOM 1287 N N . GLU A 1 155 ? 1.014 -7.665 -6.039 1.00 98.25 155 GLU A N 1
ATOM 1288 C CA . GLU A 1 155 ? 1.564 -8.491 -7.120 1.00 98.25 155 GLU A CA 1
ATOM 1289 C C . GLU A 1 155 ? 2.841 -7.937 -7.781 1.00 98.25 155 GLU A C 1
ATOM 1291 O O . GLU A 1 155 ? 3.778 -8.712 -7.911 1.00 98.25 155 GLU A O 1
ATOM 1296 N N . VAL A 1 156 ? 3.011 -6.662 -8.157 1.00 97.44 156 VAL A N 1
ATOM 1297 C CA . VAL A 1 156 ? 2.231 -5.436 -7.880 1.00 97.44 156 VAL A CA 1
ATOM 1298 C C . VAL A 1 156 ? 1.243 -5.063 -8.985 1.00 97.44 156 VAL A C 1
ATOM 1300 O O . VAL A 1 156 ? 1.588 -5.035 -10.166 1.00 97.44 156 VAL A O 1
ATOM 1303 N N . SER A 1 157 ? 0.005 -4.761 -8.584 1.00 97.12 157 SER A N 1
ATOM 1304 C CA . SER A 1 157 ? -1.103 -4.471 -9.497 1.00 97.12 157 SER A CA 1
ATOM 1305 C C . SER A 1 157 ? -1.030 -3.052 -10.070 1.00 97.12 157 SER A C 1
ATOM 1307 O O . SER A 1 157 ? -0.714 -2.093 -9.369 1.00 97.12 157 SER A O 1
ATOM 1309 N N . SER A 1 158 ? -1.400 -2.908 -11.343 1.00 95.75 158 SER A N 1
ATOM 1310 C CA . SER A 1 158 ? -1.559 -1.620 -12.031 1.00 95.75 158 SER A CA 1
ATOM 1311 C C . SER A 1 158 ? -2.720 -1.689 -13.021 1.00 95.75 158 SER A C 1
ATOM 1313 O O . SER A 1 158 ? -2.855 -2.656 -13.764 1.00 95.75 158 SER A O 1
ATOM 1315 N N . PHE A 1 159 ? -3.556 -0.656 -13.067 1.00 92.44 159 PHE A N 1
ATOM 1316 C CA . PHE A 1 159 ? -4.668 -0.525 -14.011 1.00 92.44 159 PHE A CA 1
ATOM 1317 C C . PHE A 1 159 ? -4.215 -0.050 -15.402 1.00 92.44 159 PHE A C 1
ATOM 1319 O O . PHE A 1 159 ? -4.959 -0.187 -16.373 1.00 92.44 159 PHE A O 1
ATOM 1326 N N . CYS A 1 160 ? -2.986 0.462 -15.530 1.00 90.06 160 CYS A N 1
ATOM 1327 C CA . CYS A 1 160 ? -2.351 0.693 -16.828 1.00 90.06 160 CYS A CA 1
ATOM 1328 C C . CYS A 1 160 ? -1.722 -0.596 -17.365 1.00 90.06 160 CYS A C 1
ATOM 1330 O O . CYS A 1 160 ? -1.117 -1.356 -16.611 1.00 90.06 160 CYS A O 1
ATOM 1332 N N . VAL A 1 161 ? -1.805 -0.798 -18.685 1.00 90.31 161 VAL A N 1
ATOM 1333 C CA . VAL A 1 161 ? -0.962 -1.779 -19.380 1.00 90.31 161 VAL A CA 1
ATOM 1334 C C . VAL A 1 161 ? 0.379 -1.115 -19.658 1.00 90.31 161 VAL A C 1
ATOM 1336 O O . VAL A 1 161 ? 0.482 -0.246 -20.525 1.00 90.31 161 VAL A O 1
ATOM 1339 N N . GLY A 1 162 ? 1.390 -1.516 -18.895 1.00 91.19 162 GLY A N 1
ATOM 1340 C CA . GLY A 1 162 ? 2.679 -0.839 -18.871 1.00 91.19 162 GLY A CA 1
ATOM 1341 C C . GLY A 1 162 ? 2.673 0.452 -18.041 1.00 91.19 162 GLY A C 1
ATOM 1342 O O . GLY A 1 162 ? 1.812 0.661 -17.184 1.00 91.19 162 GLY A O 1
ATOM 1343 N N . SER A 1 163 ? 3.651 1.323 -18.294 1.00 93.31 163 SER A N 1
ATOM 1344 C CA . SER A 1 163 ? 3.752 2.642 -17.654 1.00 93.31 163 SER A CA 1
ATOM 1345 C C . SER A 1 163 ? 2.734 3.609 -18.267 1.00 93.31 163 SER A C 1
ATOM 1347 O O . SER A 1 163 ? 2.656 3.735 -19.490 1.00 93.31 163 SER A O 1
ATOM 1349 N N . CYS A 1 164 ? 1.976 4.333 -17.440 1.00 91.56 164 CYS A N 1
ATOM 1350 C CA . CYS A 1 164 ? 1.048 5.375 -17.894 1.00 91.56 164 CYS A CA 1
ATOM 1351 C C . CYS A 1 164 ? 1.778 6.621 -18.438 1.00 91.56 164 CYS A C 1
ATOM 1353 O O . CYS A 1 164 ? 1.150 7.488 -19.050 1.00 91.56 164 CYS A O 1
ATOM 1355 N N . GLY A 1 165 ? 3.094 6.719 -18.207 1.00 86.06 165 GLY A N 1
ATOM 1356 C CA . GLY A 1 165 ? 3.920 7.865 -18.573 1.00 86.06 165 GLY A CA 1
ATOM 1357 C C . GLY A 1 165 ? 3.653 9.113 -17.722 1.00 86.06 165 GLY A C 1
ATOM 1358 O O . GLY A 1 165 ? 2.665 9.224 -17.003 1.00 86.06 165 GLY A O 1
ATOM 1359 N N . THR A 1 166 ? 4.551 10.094 -17.819 1.00 80.12 166 THR A N 1
ATOM 1360 C CA . THR A 1 166 ? 4.490 11.337 -17.027 1.00 80.12 166 THR A CA 1
ATOM 1361 C C . THR A 1 166 ? 3.583 12.413 -17.633 1.00 80.12 166 THR A C 1
ATOM 1363 O O . THR A 1 166 ? 3.275 13.405 -16.978 1.00 80.12 166 THR A O 1
ATOM 1366 N N . GLY A 1 167 ? 3.126 12.233 -18.877 1.00 83.81 167 GLY A N 1
ATOM 1367 C CA . GLY A 1 167 ? 2.363 13.247 -19.615 1.00 83.81 167 GLY A CA 1
ATOM 1368 C C . GLY A 1 167 ? 0.950 13.512 -19.087 1.00 83.81 167 GLY A C 1
ATOM 1369 O O . GLY A 1 167 ? 0.366 14.533 -19.437 1.00 83.81 167 GLY A O 1
ATOM 1370 N N . ASN A 1 168 ? 0.413 12.624 -18.247 1.00 85.00 168 ASN A N 1
ATOM 1371 C CA . ASN A 1 168 ? -0.968 12.696 -17.766 1.00 85.00 168 ASN A CA 1
ATOM 1372 C C . ASN A 1 168 ? -1.088 13.069 -16.280 1.00 85.00 168 ASN A C 1
ATOM 1374 O O . ASN A 1 168 ? -2.199 13.102 -15.760 1.00 85.00 168 ASN A O 1
ATOM 1378 N N . LEU A 1 169 ? 0.014 13.381 -15.587 1.00 90.50 169 LEU A N 1
ATOM 1379 C CA . LEU A 1 169 ? -0.025 13.683 -14.147 1.00 90.50 169 LEU A CA 1
ATOM 1380 C C . LEU A 1 169 ? -0.900 14.900 -13.804 1.00 90.50 169 LEU A C 1
ATOM 1382 O O . LEU A 1 169 ? -1.452 14.965 -12.712 1.00 90.50 169 LEU A O 1
ATOM 1386 N N . SER A 1 170 ? -1.102 15.833 -14.739 1.00 91.81 170 SER A N 1
ATOM 1387 C CA . SER A 1 170 ? -2.002 16.979 -14.548 1.00 91.81 170 SER A CA 1
ATOM 1388 C C . SER A 1 170 ? -3.490 16.612 -14.497 1.00 91.81 170 SER A C 1
ATOM 1390 O O . SER A 1 170 ? -4.319 17.460 -14.165 1.00 91.81 170 SER A O 1
ATOM 1392 N N . LEU A 1 171 ? -3.848 15.360 -14.804 1.00 89.06 171 LEU A N 1
ATOM 1393 C CA . LEU A 1 171 ? -5.209 14.847 -14.652 1.00 89.06 171 LEU A CA 1
ATOM 1394 C C . LEU A 1 171 ? -5.496 14.363 -13.226 1.00 89.06 171 LEU A C 1
ATOM 1396 O O . LEU A 1 171 ? -6.659 14.146 -12.902 1.00 89.06 171 LEU A O 1
ATOM 1400 N N . ASN A 1 172 ? -4.471 14.177 -12.387 1.00 91.19 172 ASN A N 1
ATOM 1401 C CA . ASN A 1 172 ? -4.665 13.670 -11.034 1.00 91.19 172 ASN A CA 1
ATOM 1402 C C . ASN A 1 172 ? -5.399 14.686 -10.124 1.00 91.19 172 ASN A C 1
ATOM 1404 O O . ASN A 1 172 ? -5.211 15.901 -10.284 1.00 91.19 172 ASN A O 1
ATOM 1408 N N . PRO A 1 173 ? -6.217 14.200 -9.165 1.00 87.19 173 PRO A N 1
ATOM 1409 C CA . PRO A 1 173 ? -6.599 12.794 -8.974 1.00 87.19 173 PRO A CA 1
ATOM 1410 C C . PRO A 1 173 ? -7.574 12.303 -10.060 1.00 87.19 173 PRO A C 1
ATOM 1412 O O . PRO A 1 173 ? -8.527 13.000 -10.407 1.00 87.19 173 PRO A O 1
ATOM 1415 N N . VAL A 1 174 ? -7.354 11.087 -10.573 1.00 86.62 174 VAL A N 1
ATOM 1416 C CA . VAL A 1 174 ? -8.265 10.425 -11.525 1.00 86.62 174 VAL A CA 1
ATOM 1417 C C . VAL A 1 174 ? -8.996 9.263 -10.863 1.00 86.62 174 VAL A C 1
ATOM 1419 O O . VAL A 1 174 ? -8.392 8.469 -10.150 1.00 86.62 174 VAL A O 1
ATOM 1422 N N . HIS A 1 175 ? -10.295 9.149 -11.129 1.00 86.06 175 HIS A N 1
ATOM 1423 C CA . HIS A 1 175 ? -11.109 8.032 -10.659 1.00 86.06 175 HIS A CA 1
ATOM 1424 C C . HIS A 1 175 ? -10.868 6.774 -11.518 1.00 86.06 175 HIS A C 1
ATOM 1426 O O . HIS A 1 175 ? -10.718 6.912 -12.741 1.00 86.06 175 HIS A O 1
ATOM 1432 N N . PRO A 1 176 ? -10.872 5.556 -10.939 1.00 81.50 176 PRO A N 1
ATOM 1433 C CA . PRO A 1 176 ? -10.897 4.319 -11.714 1.00 81.50 176 PRO A CA 1
ATOM 1434 C C . PRO A 1 176 ? -12.048 4.294 -12.745 1.00 81.50 176 PRO A C 1
ATOM 1436 O O . PRO A 1 176 ? -13.093 4.913 -12.545 1.00 81.50 176 PRO A O 1
ATOM 1439 N N . PRO A 1 177 ? -11.918 3.579 -13.875 1.00 73.94 177 PRO A N 1
ATOM 1440 C CA . PRO A 1 177 ? -12.930 3.583 -14.939 1.00 73.94 177 PRO A CA 1
ATOM 1441 C C . PRO A 1 177 ? -14.176 2.727 -14.626 1.00 73.94 177 PRO A C 1
ATOM 1443 O O . PRO A 1 177 ? -14.926 2.371 -15.536 1.00 73.94 177 PRO A O 1
ATOM 1446 N N . PHE A 1 178 ? -14.385 2.363 -13.364 1.00 78.19 178 PHE A N 1
ATOM 1447 C CA . PHE A 1 178 ? -15.496 1.560 -12.862 1.00 78.19 178 PHE A CA 1
ATOM 1448 C C . PHE A 1 178 ? -15.986 2.153 -11.541 1.00 78.19 178 PHE A C 1
ATOM 1450 O O . PHE A 1 178 ? -15.238 2.875 -10.887 1.00 78.19 178 PHE A O 1
ATOM 1457 N N . LEU A 1 179 ? -17.243 1.879 -11.187 1.00 80.12 179 LEU A N 1
ATOM 1458 C CA . LEU A 1 179 ? -17.835 2.416 -9.966 1.00 80.12 179 LEU A CA 1
ATOM 1459 C C . LEU A 1 179 ? -17.265 1.730 -8.723 1.00 80.12 179 LEU A C 1
ATOM 1461 O O . LEU A 1 179 ? -16.989 0.528 -8.750 1.00 80.12 179 LEU A O 1
ATOM 1465 N N . LEU A 1 180 ? -17.125 2.498 -7.649 1.00 84.81 180 LEU A N 1
ATOM 1466 C CA . LEU A 1 180 ? -16.709 2.012 -6.337 1.00 84.81 180 LEU A CA 1
ATOM 1467 C C . LEU A 1 180 ? -17.918 1.926 -5.382 1.00 84.81 180 LEU A C 1
ATOM 1469 O O . LEU A 1 180 ? -18.874 2.701 -5.526 1.00 84.81 180 LEU A O 1
ATOM 1473 N N . PRO A 1 181 ? -17.881 1.036 -4.372 1.00 81.06 181 PRO A N 1
ATOM 1474 C CA . PRO A 1 181 ? -18.944 0.914 -3.384 1.00 81.06 181 PRO A CA 1
ATOM 1475 C C . PRO A 1 181 ? -19.316 2.249 -2.741 1.00 81.06 181 PRO A C 1
ATOM 1477 O O . PRO A 1 181 ? -18.479 2.965 -2.194 1.00 81.06 181 PRO A O 1
ATOM 1480 N N . GLY A 1 182 ? -20.611 2.564 -2.765 1.00 77.38 182 GLY A N 1
ATOM 1481 C CA . GLY A 1 182 ? -21.151 3.794 -2.182 1.00 77.38 182 GLY A CA 1
ATOM 1482 C C . GLY A 1 182 ? -21.182 4.995 -3.131 1.00 77.38 182 GLY A C 1
ATOM 1483 O O . GLY A 1 182 ? -21.740 6.032 -2.759 1.00 77.38 182 GLY A O 1
ATOM 1484 N N . GLU A 1 183 ? -20.664 4.873 -4.354 1.00 81.62 183 GLU A N 1
ATOM 1485 C CA . GLU A 1 183 ? -20.807 5.917 -5.363 1.00 81.62 183 GLU A CA 1
ATOM 1486 C C . GLU A 1 183 ? -22.254 6.053 -5.871 1.00 81.62 183 GLU A C 1
ATOM 1488 O O . GLU A 1 183 ? -23.000 5.069 -5.954 1.00 81.62 183 GLU A O 1
ATOM 1493 N N . PRO A 1 184 ? -22.690 7.268 -6.267 1.00 80.44 184 PRO A N 1
ATOM 1494 C CA . PRO A 1 184 ? -23.985 7.457 -6.908 1.00 80.44 184 PRO A CA 1
ATOM 1495 C C . PRO A 1 184 ? -24.135 6.582 -8.163 1.00 80.44 184 PRO A C 1
ATOM 1497 O O . PRO A 1 184 ? -23.556 6.864 -9.209 1.00 80.44 184 PRO A O 1
ATOM 1500 N N . GLY A 1 185 ? -24.976 5.551 -8.069 1.00 80.38 185 GLY A N 1
ATOM 1501 C CA . GLY A 1 185 ? -25.228 4.603 -9.158 1.00 80.38 185 GLY A CA 1
ATOM 1502 C C . GLY A 1 185 ? -24.669 3.199 -8.923 1.00 80.38 185 GLY A C 1
ATOM 1503 O O . GLY A 1 185 ? -25.068 2.297 -9.656 1.00 80.38 185 GLY A O 1
ATOM 1504 N N . ASP A 1 186 ? -23.839 2.995 -7.895 1.00 82.06 186 ASP A N 1
ATOM 1505 C CA . ASP A 1 186 ? -23.373 1.669 -7.475 1.00 82.06 186 ASP A CA 1
ATOM 1506 C C . ASP A 1 186 ? -24.209 1.125 -6.315 1.00 82.06 186 ASP A C 1
ATOM 1508 O O . ASP A 1 186 ? -23.842 1.183 -5.139 1.00 82.06 186 ASP A O 1
ATOM 1512 N N . VAL A 1 187 ? -25.414 0.659 -6.638 1.00 82.62 187 VAL A N 1
ATOM 1513 C CA . VAL A 1 187 ? -26.320 0.096 -5.636 1.00 82.62 187 VAL A CA 1
ATOM 1514 C C . VAL A 1 187 ? -25.945 -1.363 -5.372 1.00 82.62 187 VAL A C 1
ATOM 1516 O O . VAL A 1 187 ? -25.937 -2.183 -6.292 1.00 82.62 187 VAL A O 1
ATOM 1519 N N . ASP A 1 188 ? -25.684 -1.699 -4.105 1.00 81.56 188 ASP A N 1
ATOM 1520 C CA . ASP A 1 188 ? -25.517 -3.086 -3.662 1.00 81.56 188 ASP A CA 1
ATOM 1521 C C . ASP A 1 188 ? -26.885 -3.784 -3.615 1.00 81.56 188 ASP A C 1
ATOM 1523 O O . ASP A 1 188 ? -27.708 -3.542 -2.730 1.00 81.56 188 ASP A O 1
ATOM 1527 N N . TYR A 1 189 ? -27.134 -4.644 -4.601 1.00 84.12 189 TYR A N 1
ATOM 1528 C CA . TYR A 1 189 ? -28.310 -5.517 -4.662 1.00 84.12 189 TYR A CA 1
ATOM 1529 C C . TYR A 1 189 ? -28.036 -6.920 -4.100 1.00 84.12 189 TYR A C 1
ATOM 1531 O O . TYR A 1 189 ? -28.843 -7.831 -4.304 1.00 84.12 189 TYR A O 1
ATOM 1539 N N . GLY A 1 190 ? -26.885 -7.131 -3.460 1.00 80.00 190 GLY A N 1
ATOM 1540 C CA . GLY A 1 190 ? -26.524 -8.377 -2.807 1.00 80.00 190 GLY A CA 1
ATOM 1541 C C . GLY A 1 190 ? -27.364 -8.617 -1.556 1.00 80.00 190 GLY A C 1
ATOM 1542 O O . GLY A 1 190 ? -27.616 -7.718 -0.758 1.00 80.00 190 GLY A O 1
ATOM 1543 N N . TYR A 1 191 ? -27.782 -9.865 -1.362 1.00 81.62 191 TYR A N 1
ATOM 1544 C CA . TYR A 1 191 ? -28.476 -10.306 -0.153 1.00 81.62 191 TYR A CA 1
ATOM 1545 C C . TYR A 1 191 ? -27.801 -11.562 0.407 1.00 81.62 191 TYR A C 1
ATOM 1547 O O . TYR A 1 191 ? -27.157 -12.291 -0.353 1.00 81.62 191 TYR A O 1
ATOM 1555 N N . PRO A 1 192 ? -27.948 -11.846 1.717 1.00 80.38 192 PRO A N 1
ATOM 1556 C CA . PRO A 1 192 ? -27.398 -13.053 2.322 1.00 80.38 192 PRO A CA 1
ATOM 1557 C C . PRO A 1 192 ? -27.861 -14.333 1.619 1.00 80.38 192 PRO A C 1
ATOM 1559 O O . PRO A 1 192 ? -28.973 -14.410 1.085 1.00 80.38 192 PRO A O 1
ATOM 1562 N N . GLU A 1 193 ? -27.023 -15.368 1.674 1.00 78.88 193 GLU A N 1
ATOM 1563 C CA . GLU A 1 193 ? -27.379 -16.700 1.187 1.00 78.88 193 GLU A CA 1
ATOM 1564 C C . GLU A 1 193 ? -28.701 -17.178 1.822 1.00 78.88 193 GLU A C 1
ATOM 1566 O O . GLU A 1 193 ? -28.945 -16.989 3.015 1.00 78.88 193 GLU A O 1
ATOM 1571 N N . GLY A 1 194 ? -29.593 -17.752 1.008 1.00 80.44 194 GLY A N 1
ATOM 1572 C CA . GLY A 1 194 ? -30.930 -18.177 1.441 1.00 80.44 194 GLY A CA 1
ATOM 1573 C C . GLY A 1 194 ? -31.984 -17.061 1.513 1.00 80.44 194 GLY A C 1
ATOM 1574 O O . GLY A 1 194 ? -33.155 -17.337 1.787 1.00 80.44 194 GLY A O 1
ATOM 1575 N N . PHE A 1 195 ? -31.643 -15.800 1.206 1.00 86.38 195 PHE A N 1
ATOM 1576 C CA . PHE A 1 195 ? -32.648 -14.731 1.118 1.00 86.38 195 PHE A CA 1
ATOM 1577 C C . PHE A 1 195 ? -33.714 -15.030 0.054 1.00 86.38 195 PHE A C 1
ATOM 1579 O O . PHE A 1 195 ? -34.902 -14.812 0.284 1.00 86.38 195 PHE A O 1
ATOM 1586 N N . ALA A 1 196 ? -33.320 -15.632 -1.072 1.00 85.62 196 ALA A N 1
ATOM 1587 C CA . ALA A 1 196 ? -34.253 -16.052 -2.117 1.00 85.62 196 ALA A CA 1
ATOM 1588 C C . ALA A 1 196 ? -35.268 -17.110 -1.640 1.00 85.62 196 ALA A C 1
ATOM 1590 O O . ALA A 1 196 ? -36.394 -17.136 -2.140 1.00 85.62 196 ALA A O 1
ATOM 1591 N N . ASP A 1 197 ? -34.908 -17.934 -0.651 1.00 90.12 197 ASP A N 1
ATOM 1592 C CA . ASP A 1 197 ? -35.786 -18.977 -0.106 1.00 90.12 197 ASP A CA 1
ATOM 1593 C C . ASP A 1 197 ? -36.868 -18.395 0.808 1.00 90.12 197 ASP A C 1
ATOM 1595 O O . ASP A 1 197 ? -37.976 -18.924 0.901 1.00 90.12 197 ASP A O 1
ATOM 1599 N N . THR A 1 198 ? -36.558 -17.285 1.479 1.00 88.75 198 THR A N 1
ATOM 1600 C CA . THR A 1 198 ? -37.473 -16.617 2.416 1.00 88.75 198 THR A CA 1
ATOM 1601 C C . THR A 1 198 ? -38.254 -15.473 1.767 1.00 88.75 198 THR A C 1
ATOM 1603 O O . THR A 1 198 ? -39.378 -15.196 2.189 1.00 88.75 198 THR A O 1
ATOM 1606 N N . ASN A 1 199 ? -37.710 -14.842 0.719 1.00 87.75 199 ASN A N 1
ATOM 1607 C CA . ASN A 1 199 ? -38.312 -13.697 0.037 1.00 87.75 199 ASN A CA 1
ATOM 1608 C C . ASN A 1 199 ? -38.000 -13.675 -1.477 1.00 87.75 199 ASN A C 1
ATOM 1610 O O . ASN A 1 199 ? -37.302 -12.804 -2.001 1.00 87.75 199 ASN A O 1
ATOM 1614 N N . SER A 1 200 ? -38.542 -14.661 -2.197 1.00 88.44 200 SER A N 1
ATOM 1615 C CA . SER A 1 200 ? -38.266 -14.891 -3.626 1.00 88.44 200 SER A CA 1
ATOM 1616 C C . SER A 1 200 ? -38.597 -13.712 -4.553 1.00 88.44 200 SER A C 1
ATOM 1618 O O . SER A 1 200 ? -37.870 -13.473 -5.516 1.00 88.44 200 SER A O 1
ATOM 1620 N N . THR A 1 201 ? -39.662 -12.952 -4.281 1.00 89.50 201 THR A N 1
ATOM 1621 C CA . THR A 1 201 ? -40.067 -11.807 -5.120 1.00 89.50 201 THR A CA 1
ATOM 1622 C C . THR A 1 201 ? -39.090 -10.640 -5.009 1.00 89.50 201 THR A C 1
ATOM 1624 O O . THR A 1 201 ? -38.744 -10.022 -6.019 1.00 89.50 201 THR A O 1
ATOM 1627 N N . GLU A 1 202 ? -38.638 -10.331 -3.793 1.00 88.81 202 GLU A N 1
ATOM 1628 C CA . GLU A 1 202 ? -37.654 -9.271 -3.569 1.00 88.81 202 GLU A CA 1
ATOM 1629 C C . GLU A 1 202 ? -36.295 -9.678 -4.137 1.00 88.81 202 GLU A C 1
ATOM 1631 O O . GLU A 1 202 ? -35.703 -8.911 -4.890 1.00 88.81 202 GLU A O 1
ATOM 1636 N N . ALA A 1 203 ? -35.873 -10.927 -3.910 1.00 86.75 203 ALA A N 1
ATOM 1637 C CA . ALA A 1 203 ? -34.657 -11.473 -4.507 1.00 86.75 203 ALA A CA 1
ATOM 1638 C C . ALA A 1 203 ? -34.674 -11.405 -6.046 1.00 86.75 203 ALA A C 1
ATOM 1640 O O . ALA A 1 203 ? -33.694 -10.988 -6.658 1.00 86.75 203 ALA A O 1
ATOM 1641 N N . ALA A 1 204 ? -35.794 -11.748 -6.693 1.00 88.12 204 ALA A N 1
ATOM 1642 C CA . ALA A 1 204 ? -35.924 -11.638 -8.148 1.00 88.12 204 ALA A CA 1
ATOM 1643 C C . ALA A 1 204 ? -35.862 -10.180 -8.637 1.00 88.12 204 ALA A C 1
ATOM 1645 O O . ALA A 1 204 ? -35.271 -9.900 -9.681 1.00 88.12 204 ALA A O 1
ATOM 1646 N N . SER A 1 205 ? -36.449 -9.251 -7.877 1.00 89.50 205 SER A N 1
ATOM 1647 C CA . SER A 1 205 ? -36.432 -7.818 -8.196 1.00 89.50 205 SER A CA 1
ATOM 1648 C C . SER A 1 205 ? -35.022 -7.238 -8.063 1.00 89.50 205 SER A C 1
ATOM 1650 O O . SER A 1 205 ? -34.571 -6.514 -8.949 1.00 89.50 205 SER A O 1
ATOM 1652 N N . ALA A 1 20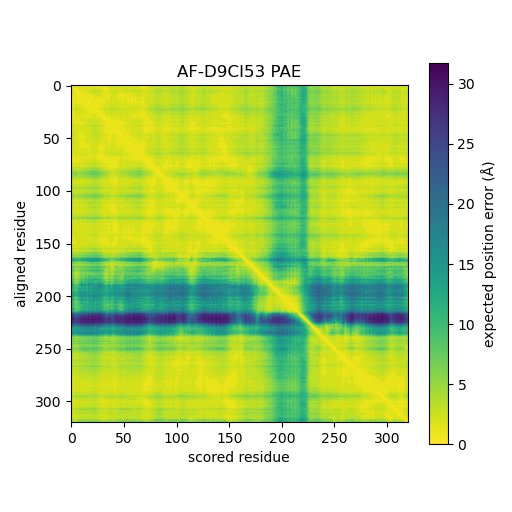6 ? -34.302 -7.615 -7.005 1.00 87.12 206 ALA A N 1
ATOM 1653 C CA . ALA A 1 206 ? -32.910 -7.249 -6.781 1.00 87.12 206 ALA A CA 1
ATOM 1654 C C . ALA A 1 206 ? -31.981 -7.801 -7.867 1.00 87.12 206 ALA A C 1
ATOM 1656 O O . ALA A 1 206 ? -31.175 -7.058 -8.418 1.00 87.12 206 ALA A O 1
ATOM 1657 N N . LEU A 1 207 ? -32.140 -9.073 -8.249 1.00 86.81 207 LEU A N 1
ATOM 1658 C CA . LEU A 1 207 ? -31.380 -9.675 -9.349 1.00 86.81 207 LEU A CA 1
ATOM 1659 C C . LEU A 1 207 ? -31.626 -8.948 -10.679 1.00 86.81 207 LEU A C 1
ATOM 1661 O O . LEU A 1 207 ? -30.684 -8.701 -11.431 1.00 86.81 207 LEU A O 1
ATOM 1665 N N . ALA A 1 208 ? -32.874 -8.568 -10.967 1.00 87.81 208 ALA A N 1
ATOM 1666 C CA . ALA A 1 208 ? -33.201 -7.800 -12.167 1.00 87.81 208 ALA A CA 1
ATOM 1667 C C . ALA A 1 208 ? -32.591 -6.387 -12.139 1.00 87.81 208 ALA A C 1
ATOM 1669 O O . ALA A 1 208 ? -32.104 -5.906 -13.166 1.00 87.81 208 ALA A O 1
ATOM 1670 N N . ALA A 1 209 ? -32.586 -5.731 -10.976 1.00 87.50 209 ALA A N 1
ATOM 1671 C CA . ALA A 1 209 ? -31.976 -4.418 -10.794 1.00 87.50 209 ALA A CA 1
ATOM 1672 C C . ALA A 1 209 ? -30.441 -4.480 -10.893 1.00 87.50 209 ALA A C 1
ATOM 1674 O O . ALA A 1 209 ? -29.854 -3.671 -11.607 1.00 87.50 209 ALA A O 1
ATOM 1675 N N . SER A 1 210 ? -29.814 -5.501 -10.301 1.00 86.62 210 SER A N 1
ATOM 1676 C CA . SER A 1 210 ? -28.383 -5.804 -10.436 1.00 86.62 210 SER A CA 1
ATOM 1677 C C . SER A 1 210 ? -27.986 -6.022 -11.895 1.00 86.62 210 SER A C 1
ATOM 1679 O O . SER A 1 210 ? -27.061 -5.380 -12.389 1.00 86.62 210 SER A O 1
ATOM 1681 N N . ALA A 1 211 ? -28.741 -6.842 -12.634 1.00 84.12 211 ALA A N 1
ATOM 1682 C CA . ALA A 1 211 ? -28.510 -7.051 -14.062 1.00 84.12 211 ALA A CA 1
ATOM 1683 C C . ALA A 1 211 ? -28.691 -5.756 -14.875 1.00 84.12 211 ALA A C 1
ATOM 1685 O O . ALA A 1 211 ? -27.930 -5.497 -15.807 1.00 84.12 211 ALA A O 1
ATOM 1686 N N . SER A 1 212 ? -29.671 -4.925 -14.507 1.00 85.31 212 SER A N 1
ATOM 1687 C CA . SER A 1 212 ? -29.909 -3.630 -15.154 1.00 85.31 212 SER A CA 1
ATOM 1688 C C . SER A 1 212 ? -28.751 -2.661 -14.909 1.00 85.31 212 SER A C 1
ATOM 1690 O O . SER A 1 212 ? -28.258 -2.076 -15.873 1.00 85.31 212 SER A O 1
ATOM 1692 N N . GLN A 1 213 ? -28.263 -2.550 -13.668 1.00 84.69 213 GLN A N 1
ATOM 1693 C CA . GLN A 1 213 ? -27.072 -1.770 -13.313 1.00 84.69 213 GLN A CA 1
ATOM 1694 C C . GLN A 1 213 ? -25.855 -2.267 -14.102 1.00 84.69 213 GLN A C 1
ATOM 1696 O O . GLN A 1 213 ? -25.267 -1.499 -14.859 1.00 84.69 213 GLN A O 1
ATOM 1701 N N . ALA A 1 214 ? -25.550 -3.567 -14.050 1.00 79.12 214 ALA A N 1
ATOM 1702 C CA . ALA A 1 214 ? -24.432 -4.153 -14.793 1.00 79.12 214 ALA A CA 1
ATOM 1703 C C . ALA A 1 214 ? -24.508 -3.879 -16.309 1.00 79.12 214 ALA A C 1
ATOM 1705 O O . ALA A 1 214 ? -23.489 -3.639 -16.953 1.00 79.12 214 ALA A O 1
ATOM 1706 N N . SER A 1 215 ? -25.714 -3.872 -16.889 1.00 77.31 215 SER A N 1
ATOM 1707 C CA . SER A 1 215 ? -25.915 -3.571 -18.314 1.00 77.31 215 SER A CA 1
ATOM 1708 C C . SER A 1 215 ? -25.816 -2.082 -18.664 1.00 77.31 215 SER A C 1
ATOM 1710 O O . SER A 1 215 ? -25.398 -1.744 -19.769 1.00 77.31 215 SER A O 1
ATOM 1712 N N . ALA A 1 216 ? -26.190 -1.187 -17.745 1.00 72.56 216 ALA A N 1
ATOM 1713 C CA . ALA A 1 216 ? -26.132 0.261 -17.945 1.00 72.56 216 ALA A CA 1
ATOM 1714 C C . ALA A 1 216 ? -24.696 0.794 -17.865 1.00 72.56 216 ALA A C 1
ATOM 1716 O O . ALA A 1 216 ? -24.354 1.758 -18.549 1.00 72.56 216 ALA A O 1
ATOM 1717 N N . TYR A 1 217 ? -23.863 0.134 -17.059 1.00 62.34 217 TYR A N 1
ATOM 1718 C CA . TYR A 1 217 ? -22.465 0.484 -16.833 1.00 62.34 217 TYR A CA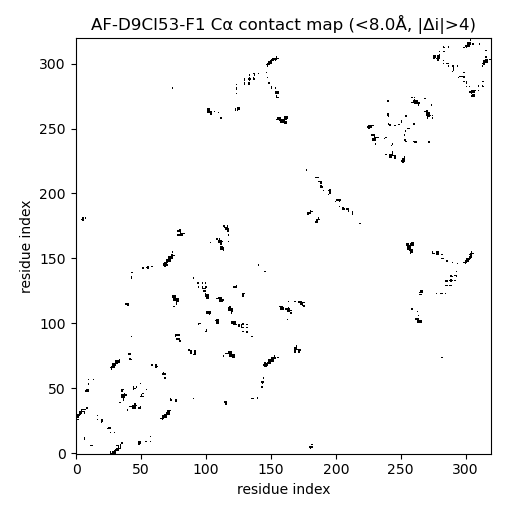 1
ATOM 1719 C C . TYR A 1 217 ? -21.496 -0.452 -17.545 1.00 62.34 217 TYR A C 1
ATOM 1721 O O . TYR A 1 217 ? -20.327 -0.501 -17.168 1.00 62.34 217 TYR A O 1
ATOM 1729 N N . SER A 1 218 ? -21.933 -1.160 -18.597 1.00 50.75 218 SER A N 1
ATOM 1730 C CA . SER A 1 218 ? -20.970 -1.757 -19.514 1.00 50.75 218 SER A CA 1
ATOM 1731 C C . SER A 1 218 ? -20.199 -0.609 -20.168 1.00 50.75 218 SER A C 1
ATOM 1733 O O . SER A 1 218 ? -20.563 -0.103 -21.235 1.00 50.75 218 SER A O 1
ATOM 1735 N N . THR A 1 219 ? -19.099 -0.198 -19.537 1.00 46.53 219 THR A N 1
ATOM 1736 C CA . THR A 1 219 ? -17.951 0.302 -20.272 1.00 46.53 219 THR A CA 1
ATOM 1737 C C . THR A 1 219 ? -17.748 -0.664 -21.436 1.00 46.53 219 THR A C 1
ATOM 1739 O O . THR A 1 219 ? -18.042 -1.863 -21.304 1.00 46.53 219 THR A O 1
ATOM 1742 N N . PRO A 1 220 ? -17.295 -0.200 -22.614 1.00 40.19 220 PRO A N 1
ATOM 1743 C CA . PRO A 1 220 ? -16.699 -1.149 -23.522 1.00 40.19 220 PRO A CA 1
ATOM 1744 C C . PRO A 1 220 ? -15.621 -1.787 -22.670 1.00 40.19 220 PRO A C 1
ATOM 1746 O O . PRO A 1 220 ? -14.643 -1.122 -22.325 1.00 40.19 220 PRO A O 1
ATOM 1749 N N . ALA A 1 221 ? -15.844 -3.034 -22.255 1.00 40.19 221 ALA A N 1
ATOM 1750 C CA . ALA A 1 221 ? -14.764 -3.848 -21.803 1.00 40.19 221 ALA A CA 1
ATOM 1751 C C . ALA A 1 221 ? -13.800 -3.698 -22.967 1.00 40.19 221 ALA A C 1
ATOM 1753 O O . ALA A 1 221 ? -14.035 -4.196 -24.072 1.00 40.19 221 ALA A O 1
ATOM 1754 N N . VAL A 1 222 ? -12.702 -2.996 -22.730 1.00 38.06 222 VAL A N 1
ATOM 1755 C CA . VAL A 1 222 ? -11.479 -3.415 -23.355 1.00 38.06 222 VAL A CA 1
ATOM 1756 C C . VAL A 1 222 ? -11.243 -4.768 -22.685 1.00 38.06 222 VAL A C 1
ATOM 1758 O O . VAL A 1 222 ? -10.368 -4.932 -21.850 1.00 38.06 222 VAL A O 1
ATOM 1761 N N . THR A 1 223 ? -12.045 -5.778 -23.060 1.00 38.31 223 THR A N 1
ATOM 1762 C CA . THR A 1 223 ? -11.528 -7.083 -23.390 1.00 38.31 223 THR A CA 1
ATOM 1763 C C . THR A 1 223 ? -10.456 -6.759 -24.406 1.00 38.31 223 THR A C 1
ATOM 1765 O O . THR A 1 223 ? -10.665 -6.821 -25.617 1.00 38.31 223 THR A O 1
ATOM 1768 N N . ALA A 1 224 ? -9.299 -6.329 -23.905 1.00 42.34 224 ALA A N 1
ATOM 1769 C CA . ALA A 1 224 ? -8.065 -6.657 -24.534 1.00 42.34 224 ALA A CA 1
ATOM 1770 C C . ALA A 1 224 ? -8.191 -8.172 -24.605 1.00 42.34 224 ALA A C 1
ATOM 1772 O O . ALA A 1 224 ? -8.064 -8.882 -23.611 1.00 42.34 224 ALA A O 1
ATOM 1773 N N . SER A 1 225 ? -8.599 -8.679 -25.768 1.00 46.09 225 SER A N 1
ATOM 1774 C CA . SER A 1 225 ? -8.180 -10.006 -26.142 1.00 46.09 225 SER A CA 1
ATOM 1775 C C . SER A 1 225 ? -6.667 -9.884 -26.080 1.00 46.09 225 SER A C 1
ATOM 1777 O O . SER A 1 225 ? -6.060 -9.303 -26.982 1.00 46.09 225 SER A O 1
ATOM 1779 N N . THR A 1 226 ? -6.075 -10.237 -24.945 1.00 52.72 226 THR A N 1
ATOM 1780 C CA . THR A 1 226 ? -4.654 -10.060 -24.702 1.00 52.72 226 THR A CA 1
ATOM 1781 C C . THR A 1 226 ? -3.985 -11.160 -25.492 1.00 52.72 226 THR A C 1
ATOM 1783 O O . THR A 1 226 ? -3.698 -12.261 -25.027 1.00 52.72 226 THR A O 1
ATOM 1786 N N . SER A 1 227 ? -3.856 -10.895 -26.789 1.00 61.88 227 SER A N 1
ATOM 1787 C CA . SER A 1 227 ? -3.075 -11.709 -27.687 1.00 61.88 227 SER A CA 1
ATOM 1788 C C . SER A 1 227 ? -1.693 -11.807 -27.071 1.00 61.88 227 SER A C 1
ATOM 1790 O O . SER A 1 227 ? -1.039 -10.789 -26.874 1.00 61.88 227 SER A O 1
ATOM 1792 N N . PHE A 1 228 ? -1.267 -13.026 -26.752 1.00 68.50 228 PHE A N 1
ATOM 1793 C CA . PHE A 1 228 ? 0.107 -13.281 -26.358 1.00 68.50 228 PHE A CA 1
ATOM 1794 C C . PHE A 1 228 ? 1.020 -12.760 -27.466 1.00 68.50 228 PHE A C 1
ATOM 1796 O O . PHE A 1 228 ? 1.087 -13.352 -28.549 1.00 68.50 228 PHE A O 1
ATOM 1803 N N . TYR A 1 229 ? 1.710 -11.656 -27.208 1.00 71.62 229 TYR A N 1
ATOM 1804 C CA . TYR A 1 229 ? 2.706 -11.148 -28.129 1.00 71.62 229 TYR A CA 1
ATOM 1805 C C . TYR A 1 229 ? 3.980 -11.958 -27.915 1.00 71.62 229 TYR A C 1
ATOM 1807 O O . TYR A 1 229 ? 4.579 -11.966 -26.843 1.00 71.62 229 TYR A O 1
ATOM 1815 N N . LYS A 1 230 ? 4.363 -12.716 -28.944 1.00 75.38 230 LYS A N 1
ATOM 1816 C CA . LYS A 1 230 ? 5.609 -13.484 -28.962 1.00 75.38 230 LYS A CA 1
ATOM 1817 C C . LYS A 1 230 ? 6.534 -12.870 -29.986 1.00 75.38 230 LYS A C 1
ATOM 1819 O O . LYS A 1 230 ? 6.135 -12.642 -31.128 1.00 75.38 230 LYS A O 1
ATOM 1824 N N . THR A 1 231 ? 7.777 -12.647 -29.589 1.00 80.56 231 THR A N 1
ATOM 1825 C CA . THR A 1 231 ? 8.809 -12.160 -30.500 1.00 80.56 231 THR A CA 1
ATOM 1826 C C . THR A 1 231 ? 9.661 -13.303 -31.029 1.00 80.56 231 THR A C 1
ATOM 1828 O O . THR A 1 231 ? 9.846 -14.335 -30.380 1.00 80.56 231 THR A O 1
ATOM 1831 N N . THR A 1 232 ? 10.197 -13.128 -32.235 1.00 84.25 232 THR A N 1
ATOM 1832 C CA . THR A 1 232 ? 11.242 -14.015 -32.750 1.00 84.25 232 THR A CA 1
ATOM 1833 C C . THR A 1 232 ? 12.537 -13.742 -31.977 1.00 84.25 232 THR A C 1
ATOM 1835 O O . THR A 1 232 ? 12.975 -12.587 -31.953 1.00 84.25 232 THR A O 1
ATOM 1838 N N . PRO A 1 233 ? 13.183 -14.763 -31.376 1.00 86.06 233 PRO A N 1
ATOM 1839 C CA . PRO A 1 233 ? 14.456 -14.582 -30.688 1.00 86.06 233 PRO A CA 1
ATOM 1840 C C . PRO A 1 233 ? 15.484 -13.898 -31.591 1.00 86.06 233 PRO A C 1
ATOM 1842 O O . PRO A 1 233 ? 15.811 -14.401 -32.666 1.00 86.06 233 PRO A O 1
ATOM 1845 N N . THR A 1 234 ? 16.010 -12.761 -31.140 1.00 86.00 234 THR A N 1
ATOM 1846 C CA . THR A 1 234 ? 17.108 -12.058 -31.808 1.00 86.00 234 THR A CA 1
ATOM 1847 C C . THR A 1 234 ? 18.374 -12.241 -30.971 1.00 86.00 234 THR A C 1
ATOM 1849 O O . THR A 1 234 ? 18.364 -11.867 -29.797 1.00 86.00 234 THR A O 1
ATOM 1852 N N . PRO A 1 235 ? 19.458 -12.836 -31.509 1.00 86.69 235 PRO A N 1
ATOM 1853 C CA . PRO A 1 235 ? 20.683 -13.055 -30.743 1.00 86.69 235 PRO A CA 1
ATOM 1854 C C . PRO A 1 235 ? 21.208 -11.764 -30.106 1.00 86.69 235 PRO A C 1
ATOM 1856 O O . PRO A 1 235 ? 21.383 -10.759 -30.789 1.00 86.69 235 PRO A O 1
ATOM 1859 N N . GLY A 1 236 ? 21.457 -11.800 -28.796 1.00 84.81 236 GLY A N 1
ATOM 1860 C CA . GLY A 1 236 ? 21.959 -10.655 -28.029 1.00 84.81 236 GLY A CA 1
ATOM 1861 C C . GLY A 1 236 ? 20.908 -9.610 -27.637 1.00 84.81 236 GLY A C 1
ATOM 1862 O O . GLY A 1 236 ? 21.244 -8.694 -26.894 1.00 84.81 236 GLY A O 1
ATOM 1863 N N . ALA A 1 237 ? 19.653 -9.745 -28.075 1.00 85.38 237 ALA A N 1
ATOM 1864 C CA . ALA A 1 237 ? 18.561 -8.875 -27.652 1.00 85.38 237 ALA A CA 1
ATOM 1865 C C . ALA A 1 237 ? 17.687 -9.575 -26.607 1.00 85.38 237 ALA A C 1
ATOM 1867 O O . ALA A 1 237 ? 17.274 -10.724 -26.785 1.00 85.38 237 ALA A O 1
ATOM 1868 N N . ARG A 1 238 ? 17.364 -8.854 -25.532 1.00 87.75 238 ARG A N 1
ATOM 1869 C CA . ARG A 1 238 ? 16.417 -9.289 -24.509 1.00 87.75 238 ARG A CA 1
ATOM 1870 C C . ARG A 1 238 ? 15.145 -8.457 -24.638 1.00 87.75 238 ARG A C 1
ATOM 1872 O O . ARG A 1 238 ? 15.148 -7.285 -24.284 1.00 87.75 238 ARG A O 1
ATOM 1879 N N . ASN A 1 239 ? 14.076 -9.051 -25.162 1.00 89.50 239 ASN A N 1
ATOM 1880 C CA . ASN A 1 239 ? 12.754 -8.433 -25.130 1.00 89.50 239 ASN A CA 1
ATOM 1881 C C . ASN A 1 239 ? 11.985 -9.001 -23.934 1.00 89.50 239 ASN A C 1
ATOM 1883 O O . ASN A 1 239 ? 11.536 -10.146 -23.982 1.00 89.50 239 ASN A O 1
ATOM 1887 N N . VAL A 1 240 ? 11.926 -8.223 -22.854 1.00 92.81 240 VAL A N 1
ATOM 1888 C CA . VAL A 1 240 ? 11.263 -8.619 -21.605 1.00 92.81 240 VAL A CA 1
ATOM 1889 C C . VAL A 1 240 ? 9.756 -8.398 -21.640 1.00 92.81 240 VAL A C 1
ATOM 1891 O O . VAL A 1 240 ? 9.027 -9.1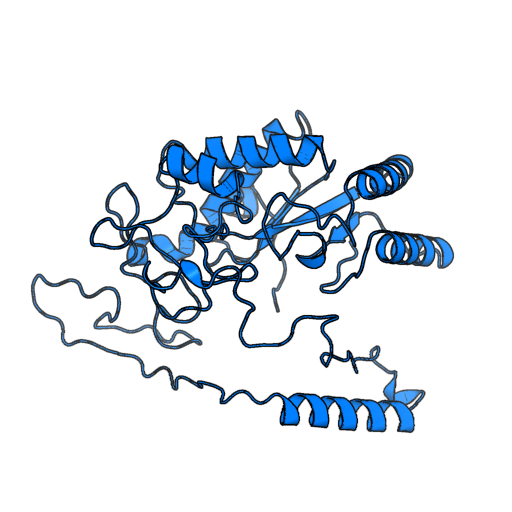83 -21.045 1.00 92.81 240 VAL A O 1
ATOM 1894 N N . ASP A 1 241 ? 9.283 -7.398 -22.382 1.00 91.00 241 ASP A N 1
ATOM 1895 C CA . ASP A 1 241 ? 7.849 -7.123 -22.506 1.00 91.00 241 ASP A CA 1
ATOM 1896 C C . ASP A 1 241 ? 7.146 -8.244 -23.283 1.00 91.00 241 ASP A C 1
ATOM 1898 O O . ASP A 1 241 ? 6.058 -8.685 -22.925 1.00 91.00 241 ASP A O 1
ATOM 1902 N N . HIS A 1 242 ? 7.810 -8.777 -24.313 1.00 90.75 242 HIS A N 1
ATOM 1903 C CA . HIS A 1 242 ? 7.278 -9.835 -25.168 1.00 90.75 242 HIS A CA 1
ATOM 1904 C C . HIS A 1 242 ? 8.302 -10.963 -25.348 1.00 90.75 242 HIS A C 1
ATOM 1906 O O . HIS A 1 242 ? 8.930 -11.077 -26.415 1.00 90.75 242 HIS A O 1
ATOM 1912 N N . PRO A 1 243 ? 8.498 -11.817 -24.325 1.00 90.75 243 PRO A N 1
ATOM 1913 C CA . PRO A 1 243 ? 9.477 -12.889 -24.387 1.00 90.75 243 PRO A CA 1
ATOM 1914 C C . PRO A 1 243 ? 9.125 -13.893 -25.498 1.00 90.75 243 PRO A C 1
ATOM 1916 O O . PRO A 1 243 ? 7.950 -14.131 -25.798 1.00 90.75 243 PRO A O 1
ATOM 1919 N N . PRO A 1 244 ? 10.125 -14.555 -26.109 1.00 89.12 244 PRO A N 1
ATOM 1920 C CA . PRO A 1 244 ? 9.876 -15.517 -27.186 1.00 89.12 244 PRO A CA 1
ATOM 1921 C C . PRO A 1 244 ? 9.033 -16.714 -26.725 1.00 89.12 244 PRO A C 1
ATOM 1923 O O . PRO A 1 244 ? 8.289 -17.311 -27.507 1.00 89.12 244 PRO A O 1
ATOM 1926 N N . TYR A 1 245 ? 9.120 -17.046 -25.436 1.00 89.38 245 TYR A N 1
ATOM 1927 C CA . TYR A 1 245 ? 8.218 -17.969 -24.770 1.00 89.38 245 TYR A CA 1
ATOM 1928 C C . TYR A 1 245 ? 7.294 -17.192 -23.831 1.00 89.38 245 TYR A C 1
ATOM 1930 O O . TYR A 1 245 ? 7.670 -16.864 -22.710 1.00 89.38 245 TYR A O 1
ATOM 1938 N N . ALA A 1 246 ? 6.073 -16.919 -24.289 1.00 89.75 246 ALA A N 1
ATOM 1939 C CA . ALA A 1 246 ? 5.022 -16.401 -23.423 1.00 89.75 246 ALA A CA 1
ATOM 1940 C C . ALA A 1 246 ? 4.413 -17.546 -22.601 1.00 89.75 246 ALA A C 1
ATOM 1942 O O . ALA A 1 246 ? 3.915 -18.529 -23.168 1.00 89.75 246 ALA A O 1
ATOM 1943 N N . ILE A 1 247 ? 4.450 -17.409 -21.274 1.00 92.00 247 ILE A N 1
ATOM 1944 C CA . ILE A 1 247 ? 3.718 -18.287 -20.358 1.00 92.00 247 ILE A CA 1
ATOM 1945 C C . ILE A 1 247 ? 2.211 -18.155 -20.600 1.00 92.00 247 ILE A C 1
ATOM 1947 O O . ILE A 1 247 ? 1.734 -17.146 -21.114 1.00 92.00 247 ILE A O 1
ATOM 1951 N N . LYS A 1 248 ? 1.438 -19.164 -20.197 1.00 90.38 248 LYS A N 1
ATOM 1952 C CA . LYS A 1 248 ? -0.028 -19.112 -20.257 1.00 90.38 248 LYS A CA 1
ATOM 1953 C C . LYS A 1 248 ? -0.588 -18.306 -19.072 1.00 90.38 248 LYS A C 1
ATOM 1955 O O . LYS A 1 248 ? -1.285 -18.866 -18.231 1.00 90.38 248 LYS A O 1
ATOM 1960 N N . ASN A 1 249 ? -0.233 -17.025 -18.985 1.00 89.62 249 ASN A N 1
ATOM 1961 C CA . ASN A 1 249 ? -0.793 -16.102 -17.999 1.00 89.62 249 ASN A CA 1
ATOM 1962 C C . ASN A 1 249 ? -2.304 -15.943 -18.246 1.00 89.62 249 ASN A C 1
ATOM 1964 O O . ASN A 1 249 ? -2.731 -15.799 -19.393 1.00 89.62 249 ASN A O 1
ATOM 1968 N N . VAL A 1 250 ? -3.108 -15.992 -17.183 1.00 87.50 250 VAL A N 1
ATOM 1969 C CA . VAL A 1 250 ? -4.574 -15.889 -17.265 1.00 87.50 250 VAL A CA 1
ATOM 1970 C C . VAL A 1 250 ? -5.025 -14.512 -17.760 1.00 87.50 250 VAL A C 1
ATOM 1972 O O . VAL A 1 250 ? -6.021 -14.433 -18.472 1.00 87.50 250 VAL A O 1
ATOM 1975 N N . GLN A 1 251 ? -4.240 -13.468 -17.474 1.00 86.19 251 GLN A N 1
ATOM 1976 C CA . GLN A 1 251 ? -4.473 -12.097 -17.944 1.00 86.19 251 GLN A CA 1
ATOM 1977 C C . GLN A 1 251 ? -3.860 -11.818 -19.336 1.00 86.19 251 GLN A C 1
ATOM 1979 O O . GLN A 1 251 ? -4.080 -10.760 -19.923 1.00 86.19 251 GLN A O 1
ATOM 1984 N N . GLY A 1 252 ? -3.125 -12.776 -19.913 1.00 88.31 252 GLY A N 1
ATOM 1985 C CA . GLY A 1 252 ? -2.482 -12.669 -21.227 1.00 88.31 252 GLY A CA 1
ATOM 1986 C C . GLY A 1 252 ? -1.075 -12.072 -21.199 1.00 88.31 252 GLY A C 1
ATOM 1987 O O . GLY A 1 252 ? -0.148 -12.746 -20.756 1.00 88.31 252 GLY A O 1
ATOM 1988 N N . ASP A 1 253 ? -0.875 -10.871 -21.748 1.00 89.50 253 ASP A N 1
ATOM 1989 C CA . ASP A 1 253 ? 0.455 -10.236 -21.773 1.00 89.50 253 ASP A CA 1
ATOM 1990 C C . ASP A 1 253 ? 0.961 -9.939 -20.346 1.00 89.50 253 ASP A C 1
ATOM 1992 O O . ASP A 1 253 ? 0.163 -9.782 -19.422 1.00 89.50 253 ASP A O 1
ATOM 1996 N N . LEU A 1 254 ? 2.282 -9.927 -20.141 1.00 92.25 254 LEU A N 1
ATOM 1997 C CA . LEU A 1 254 ? 2.876 -9.820 -18.804 1.00 92.25 254 LEU A CA 1
ATOM 1998 C C . LEU A 1 254 ? 2.636 -8.455 -18.147 1.00 92.25 254 LEU A C 1
ATOM 2000 O O . LEU A 1 254 ? 2.568 -8.393 -16.928 1.00 92.25 254 LEU A O 1
ATOM 2004 N N . ALA A 1 255 ? 2.488 -7.384 -18.932 1.00 92.44 255 ALA A N 1
ATOM 2005 C CA . ALA A 1 255 ? 2.260 -6.035 -18.405 1.00 92.44 255 ALA A CA 1
ATOM 2006 C C . ALA A 1 255 ? 0.781 -5.740 -18.082 1.00 92.44 255 ALA A C 1
ATOM 2008 O O . ALA A 1 255 ? 0.432 -4.613 -17.733 1.00 92.44 255 ALA A O 1
ATOM 2009 N N . VAL A 1 256 ? -0.118 -6.710 -18.272 1.00 90.94 256 VAL A N 1
ATOM 2010 C CA . VAL A 1 256 ? -1.556 -6.531 -18.048 1.00 90.94 256 VAL A CA 1
ATOM 2011 C C . VAL A 1 256 ? -1.870 -6.753 -16.574 1.00 90.94 256 VAL A C 1
ATOM 2013 O O . VAL A 1 256 ? -1.564 -7.813 -16.033 1.00 90.94 256 VAL A O 1
ATOM 2016 N N . HIS A 1 257 ? -2.529 -5.771 -15.953 1.00 91.75 257 HIS A N 1
ATOM 2017 C CA . HIS A 1 257 ? -2.861 -5.763 -14.524 1.00 91.75 257 HIS A CA 1
ATOM 2018 C C . HIS A 1 257 ? -1.640 -5.797 -13.586 1.00 91.75 257 HIS A C 1
ATOM 2020 O O . HIS A 1 257 ? -1.764 -6.191 -12.431 1.00 91.75 257 HIS A O 1
ATOM 2026 N N . ALA A 1 258 ? -0.468 -5.371 -14.064 1.00 95.38 258 ALA A N 1
ATOM 2027 C CA . ALA A 1 258 ? 0.786 -5.426 -13.322 1.00 95.38 258 ALA A CA 1
ATOM 2028 C C . ALA A 1 258 ? 1.752 -4.308 -13.739 1.00 95.38 258 ALA A C 1
ATOM 2030 O O . ALA A 1 258 ? 1.607 -3.702 -14.804 1.00 95.38 258 ALA A O 1
ATOM 2031 N N . VAL A 1 259 ? 2.766 -4.046 -12.913 1.00 97.12 259 VAL A N 1
ATOM 2032 C CA . VAL A 1 259 ? 3.937 -3.266 -13.344 1.00 97.12 259 VAL A CA 1
ATOM 2033 C C . VAL A 1 259 ? 4.635 -3.971 -14.517 1.00 97.12 259 VAL A C 1
ATOM 2035 O O . VAL A 1 259 ? 4.736 -5.196 -14.567 1.00 97.12 259 VAL A O 1
ATOM 2038 N N . ALA A 1 260 ? 5.079 -3.184 -15.501 1.00 96.00 260 ALA A N 1
ATOM 2039 C CA . ALA A 1 260 ? 5.633 -3.687 -16.751 1.00 96.00 260 ALA A CA 1
ATOM 2040 C C . ALA A 1 260 ? 6.936 -4.467 -16.525 1.00 96.00 260 ALA A C 1
ATOM 2042 O O . ALA A 1 260 ? 7.779 -4.014 -15.750 1.00 96.00 260 ALA A O 1
ATOM 2043 N N . PRO A 1 261 ? 7.206 -5.535 -17.295 1.00 96.56 261 PRO A N 1
ATOM 2044 C CA . PRO A 1 261 ? 8.458 -6.274 -17.164 1.00 96.56 261 PRO A CA 1
ATOM 2045 C C . PRO A 1 261 ? 9.723 -5.448 -17.449 1.00 96.56 261 PRO A C 1
ATOM 2047 O O . PRO A 1 261 ? 10.801 -5.795 -16.965 1.00 96.56 261 PRO A O 1
ATOM 2050 N N . ASN A 1 262 ? 9.621 -4.381 -18.249 1.00 96.00 262 ASN A N 1
ATOM 2051 C CA . ASN A 1 262 ? 10.730 -3.466 -18.525 1.00 96.00 262 ASN A CA 1
ATOM 2052 C C . ASN A 1 262 ? 10.946 -2.368 -17.470 1.00 96.00 262 ASN A C 1
ATOM 2054 O O . ASN A 1 262 ? 11.927 -1.623 -17.590 1.00 96.00 262 ASN A O 1
ATOM 2058 N N . ALA A 1 263 ? 10.081 -2.263 -16.454 1.00 97.69 263 ALA A N 1
ATOM 2059 C CA . ALA A 1 263 ? 10.344 -1.400 -15.311 1.00 97.69 263 ALA A CA 1
ATOM 2060 C C . ALA A 1 263 ? 11.679 -1.809 -14.674 1.00 97.69 263 ALA A C 1
ATOM 2062 O O . ALA A 1 263 ? 12.084 -2.971 -14.730 1.00 97.69 263 ALA A O 1
ATOM 2063 N N . THR A 1 264 ? 12.425 -0.836 -14.172 1.00 97.81 264 THR A N 1
ATOM 2064 C CA . THR A 1 264 ? 13.832 -0.999 -13.810 1.00 97.81 264 THR A CA 1
ATOM 2065 C C . THR A 1 264 ? 14.063 -0.473 -12.399 1.00 97.81 264 THR A C 1
ATOM 2067 O O . THR A 1 264 ? 13.800 0.695 -12.101 1.00 97.81 264 THR A O 1
ATOM 2070 N N . HIS A 1 265 ? 14.561 -1.357 -11.539 1.00 98.44 265 HIS A N 1
ATOM 2071 C CA . HIS A 1 265 ? 15.002 -1.056 -10.183 1.00 98.44 265 HIS A CA 1
ATOM 2072 C C . HIS A 1 265 ? 16.276 -0.204 -10.206 1.00 98.44 265 HIS A C 1
ATOM 2074 O O . HIS A 1 265 ? 17.019 -0.180 -11.193 1.00 98.44 265 HIS A O 1
ATOM 2080 N N . HIS A 1 266 ? 16.563 0.496 -9.111 1.00 97.50 266 HIS A N 1
ATOM 2081 C CA . HIS A 1 266 ? 17.723 1.392 -8.993 1.00 97.50 266 HIS A CA 1
ATOM 2082 C C . HIS A 1 266 ? 19.071 0.676 -9.142 1.00 97.50 266 HIS A C 1
ATOM 2084 O O . HIS A 1 266 ? 20.057 1.294 -9.540 1.00 97.50 266 HIS A O 1
ATOM 2090 N N . ASP A 1 267 ? 19.123 -0.627 -8.869 1.00 97.12 267 ASP A N 1
ATOM 2091 C CA . ASP A 1 267 ? 20.303 -1.472 -9.079 1.00 97.12 267 ASP A CA 1
ATOM 2092 C C . ASP A 1 267 ? 20.446 -1.991 -10.529 1.00 97.12 267 ASP A C 1
ATOM 2094 O O . ASP A 1 267 ? 21.398 -2.709 -10.847 1.00 97.12 267 ASP A O 1
ATOM 2098 N N . GLY A 1 268 ? 19.527 -1.607 -11.422 1.00 96.62 268 GLY A N 1
ATOM 2099 C CA . GLY A 1 268 ? 19.491 -2.001 -12.829 1.00 96.62 268 GLY A CA 1
ATOM 2100 C C . GLY A 1 268 ? 18.801 -3.340 -13.097 1.00 96.62 268 GLY A C 1
ATOM 2101 O O . GLY A 1 268 ? 18.740 -3.761 -14.256 1.00 96.62 268 GLY A O 1
ATOM 2102 N N . VAL A 1 269 ? 18.284 -4.019 -12.067 1.00 97.69 269 VAL A N 1
ATOM 2103 C CA . VAL A 1 269 ? 17.457 -5.217 -12.248 1.00 97.69 269 VAL A CA 1
ATOM 2104 C C . VAL A 1 269 ? 16.143 -4.816 -12.914 1.00 97.69 269 VAL A C 1
ATOM 2106 O O . VAL A 1 269 ? 15.546 -3.797 -12.579 1.00 97.69 269 VAL A O 1
ATOM 2109 N N . GLN A 1 270 ? 15.692 -5.604 -13.888 1.00 97.31 270 GLN A N 1
ATOM 2110 C CA . GLN A 1 270 ? 14.394 -5.388 -14.523 1.00 97.31 270 GLN A CA 1
ATOM 2111 C C . GLN A 1 270 ? 13.315 -6.162 -13.773 1.00 97.31 270 GLN A C 1
ATOM 2113 O O . GLN A 1 270 ? 13.546 -7.304 -13.371 1.00 97.31 270 GLN A O 1
ATOM 2118 N N . GLU A 1 271 ? 12.126 -5.579 -13.677 1.00 98.00 271 GLU A N 1
ATOM 2119 C CA . GLU A 1 271 ? 10.954 -6.175 -13.033 1.00 98.00 271 GLU A CA 1
ATOM 2120 C C . GLU A 1 271 ? 10.660 -7.581 -13.576 1.00 98.00 271 GLU A C 1
ATOM 2122 O O . GLU A 1 271 ? 10.296 -8.474 -12.820 1.00 98.00 271 GLU A O 1
ATOM 2127 N N . TYR A 1 272 ? 10.932 -7.848 -14.860 1.00 97.44 272 TYR A N 1
ATOM 2128 C CA . TYR A 1 272 ? 10.841 -9.192 -15.451 1.00 97.44 272 TYR A CA 1
ATOM 2129 C C . TYR A 1 272 ? 11.489 -10.299 -14.598 1.00 97.44 272 TYR A C 1
ATOM 2131 O O . TYR A 1 272 ? 10.992 -11.426 -14.564 1.00 97.44 272 TYR A O 1
ATOM 2139 N N . ASP A 1 273 ? 12.616 -10.007 -13.945 1.00 98.06 273 ASP A N 1
ATOM 2140 C CA . ASP A 1 273 ? 13.377 -10.985 -13.163 1.00 98.06 273 ASP A CA 1
ATOM 2141 C C . ASP A 1 273 ? 12.859 -11.154 -11.731 1.00 98.06 273 ASP A C 1
ATOM 2143 O O . ASP A 1 273 ? 13.085 -12.202 -11.119 1.00 98.06 273 ASP A O 1
ATOM 2147 N N . VAL A 1 274 ? 12.179 -10.139 -11.194 1.00 98.31 274 VAL A N 1
ATOM 2148 C CA . VAL A 1 274 ? 11.875 -10.026 -9.760 1.00 98.31 274 VAL A CA 1
ATOM 2149 C C . VAL A 1 274 ? 10.412 -9.727 -9.445 1.00 98.31 274 VAL A C 1
ATOM 2151 O O . VAL A 1 274 ? 10.073 -9.696 -8.269 1.00 98.31 274 VAL A O 1
ATOM 2154 N N . HIS A 1 275 ? 9.532 -9.643 -10.445 1.00 98.31 275 HIS A N 1
ATOM 2155 C CA . HIS A 1 275 ? 8.109 -9.318 -10.292 1.00 98.31 275 HIS A CA 1
ATOM 2156 C C . HIS A 1 275 ? 7.429 -10.104 -9.166 1.00 98.31 275 HIS A C 1
ATOM 2158 O O . HIS A 1 275 ? 6.851 -9.550 -8.235 1.00 98.31 275 HIS A O 1
ATOM 2164 N N . ASN A 1 276 ? 7.621 -11.425 -9.165 1.00 98.38 276 ASN A N 1
ATOM 2165 C CA . ASN A 1 276 ? 7.035 -12.319 -8.163 1.00 98.38 276 ASN A CA 1
ATOM 2166 C C . ASN A 1 276 ? 7.587 -12.122 -6.734 1.00 98.38 276 ASN A C 1
ATOM 2168 O O . ASN A 1 276 ? 7.159 -12.825 -5.819 1.00 98.38 276 ASN A O 1
ATOM 2172 N N . LEU A 1 277 ? 8.566 -11.237 -6.528 1.00 98.56 277 LEU A N 1
ATOM 2173 C CA . LEU A 1 277 ? 9.156 -10.921 -5.229 1.00 98.56 277 LEU A CA 1
ATOM 2174 C C . LEU A 1 277 ? 8.572 -9.656 -4.599 1.00 98.56 277 LEU A C 1
ATOM 2176 O O . LEU A 1 277 ? 8.770 -9.490 -3.395 1.00 98.56 277 LEU A O 1
ATOM 2180 N N . ASN A 1 278 ? 7.836 -8.810 -5.332 1.00 98.56 278 ASN A N 1
ATOM 2181 C CA . ASN A 1 278 ? 7.350 -7.543 -4.780 1.00 98.56 278 ASN A CA 1
ATOM 2182 C C . ASN A 1 278 ? 6.530 -7.760 -3.497 1.00 98.56 278 ASN A C 1
ATOM 2184 O O . ASN A 1 278 ? 6.858 -7.199 -2.451 1.00 98.56 278 ASN A O 1
ATOM 2188 N N . GLY A 1 279 ? 5.540 -8.662 -3.536 1.00 98.50 279 GLY A N 1
ATOM 2189 C CA . GLY A 1 279 ? 4.734 -9.026 -2.366 1.00 98.50 279 GLY A CA 1
ATOM 2190 C C . GLY A 1 279 ? 5.585 -9.497 -1.184 1.00 98.50 279 GLY A C 1
ATOM 2191 O O . GLY A 1 279 ? 5.419 -9.055 -0.053 1.00 98.50 279 GLY A O 1
ATOM 2192 N N . HIS A 1 280 ? 6.593 -10.330 -1.437 1.00 98.75 280 HIS A N 1
ATOM 2193 C CA . HIS A 1 280 ? 7.524 -10.782 -0.400 1.00 98.75 280 HIS A CA 1
ATOM 2194 C C . HIS A 1 280 ? 8.322 -9.628 0.230 1.00 98.75 280 HIS A C 1
ATOM 2196 O O . HIS A 1 280 ? 8.537 -9.610 1.445 1.00 98.75 280 HIS A O 1
ATOM 2202 N N . GLN A 1 281 ? 8.757 -8.670 -0.588 1.00 98.69 281 GLN A N 1
ATOM 2203 C CA . GLN A 1 281 ? 9.566 -7.533 -0.162 1.00 98.69 281 GLN A CA 1
ATOM 2204 C C . GLN A 1 281 ? 8.756 -6.527 0.664 1.00 98.69 281 GLN A C 1
ATOM 2206 O O . GLN A 1 281 ? 9.193 -6.186 1.767 1.00 98.69 281 GLN A O 1
ATOM 2211 N N . ILE A 1 282 ? 7.559 -6.128 0.215 1.00 98.81 282 ILE A N 1
ATOM 2212 C CA . ILE A 1 282 ? 6.693 -5.215 0.983 1.00 98.81 282 ILE A CA 1
ATOM 2213 C C . ILE A 1 282 ? 6.236 -5.839 2.308 1.00 98.81 282 ILE A C 1
ATOM 2215 O O . ILE A 1 282 ? 6.176 -5.148 3.327 1.00 98.81 282 ILE A O 1
ATOM 2219 N N . LEU A 1 283 ? 5.986 -7.155 2.352 1.00 98.88 283 LEU A N 1
ATOM 2220 C CA . LEU A 1 283 ? 5.637 -7.844 3.600 1.00 98.88 283 LEU A CA 1
ATOM 2221 C C . LEU A 1 283 ? 6.803 -7.842 4.595 1.00 98.88 283 LEU A C 1
ATOM 2223 O O . LEU A 1 283 ? 6.591 -7.629 5.789 1.00 98.88 283 LEU A O 1
ATOM 2227 N N . ASN A 1 284 ? 8.039 -8.024 4.122 1.00 98.75 284 ASN A N 1
ATOM 2228 C CA . ASN A 1 284 ? 9.220 -7.882 4.972 1.00 98.75 284 ASN A CA 1
ATOM 2229 C C . ASN A 1 284 ? 9.407 -6.431 5.446 1.00 98.75 284 ASN A C 1
ATOM 2231 O O . ASN A 1 284 ? 9.624 -6.209 6.637 1.00 98.75 284 ASN A O 1
ATOM 2235 N N . ALA A 1 285 ? 9.289 -5.446 4.551 1.00 98.81 285 ALA A N 1
ATOM 2236 C CA . ALA A 1 285 ? 9.421 -4.030 4.899 1.00 98.81 285 ALA A CA 1
ATOM 2237 C C . ALA A 1 285 ? 8.372 -3.607 5.941 1.00 98.81 285 ALA A C 1
ATOM 2239 O O . ALA A 1 285 ? 8.708 -2.992 6.953 1.00 98.81 285 ALA A O 1
ATOM 2240 N N . THR A 1 286 ? 7.121 -4.033 5.757 1.00 98.88 286 THR A N 1
ATOM 2241 C CA . THR A 1 286 ? 6.017 -3.812 6.704 1.00 98.88 286 THR A CA 1
ATOM 2242 C C . THR A 1 286 ? 6.265 -4.509 8.039 1.00 98.88 286 THR A C 1
ATOM 2244 O O . THR A 1 286 ? 5.987 -3.945 9.094 1.00 98.88 286 THR A O 1
ATOM 2247 N N . TYR A 1 287 ? 6.854 -5.706 8.035 1.00 98.81 287 TYR A N 1
ATOM 2248 C CA . TYR A 1 287 ? 7.248 -6.379 9.273 1.00 98.81 287 TYR A CA 1
ATOM 2249 C C . TYR A 1 287 ? 8.297 -5.581 10.051 1.00 98.81 287 TYR A C 1
ATOM 2251 O O . TYR A 1 287 ? 8.151 -5.422 11.263 1.00 98.81 287 TYR A O 1
ATOM 2259 N N . GLN A 1 288 ? 9.319 -5.037 9.379 1.00 98.62 288 GLN A N 1
ATOM 2260 C CA . GLN A 1 288 ? 10.307 -4.168 10.034 1.00 98.62 288 GLN A CA 1
ATOM 2261 C C . GLN A 1 288 ? 9.666 -2.883 10.573 1.00 98.62 288 GLN A C 1
ATOM 2263 O O . GLN A 1 288 ? 9.955 -2.477 11.702 1.00 98.62 288 GLN A O 1
ATOM 2268 N N . ALA A 1 289 ? 8.750 -2.287 9.809 1.00 98.81 289 ALA A N 1
ATOM 2269 C CA . ALA A 1 289 ? 8.008 -1.113 10.239 1.00 98.81 289 ALA A CA 1
ATOM 2270 C C . ALA A 1 289 ? 7.196 -1.396 11.512 1.00 98.81 289 ALA A C 1
ATOM 2272 O O . ALA A 1 289 ? 7.328 -0.679 12.504 1.00 98.81 289 ALA A O 1
ATOM 2273 N N . LEU A 1 290 ? 6.445 -2.501 11.553 1.00 98.81 290 LEU A N 1
ATOM 2274 C CA . LEU A 1 290 ? 5.626 -2.870 12.710 1.00 98.81 290 LEU A CA 1
ATOM 2275 C C . LEU A 1 290 ? 6.433 -3.192 13.973 1.00 98.81 290 LEU A C 1
ATOM 2277 O O . LEU A 1 290 ? 5.935 -2.967 15.074 1.00 98.81 290 LEU A O 1
ATOM 2281 N N . LEU A 1 291 ? 7.685 -3.647 13.852 1.00 98.62 291 LEU A N 1
ATOM 2282 C CA . LEU A 1 291 ? 8.580 -3.766 15.012 1.00 98.62 291 LEU A CA 1
ATOM 2283 C C . LEU A 1 291 ? 8.906 -2.406 15.649 1.00 98.62 291 LEU A C 1
ATOM 2285 O O . LEU A 1 291 ? 9.179 -2.347 16.850 1.00 98.62 291 LEU A O 1
ATOM 2289 N N . SER A 1 292 ? 8.875 -1.334 14.855 1.00 98.44 292 SER A N 1
ATOM 2290 C CA . SER A 1 292 ? 9.095 0.041 15.316 1.00 98.44 292 SER A CA 1
ATOM 2291 C C . SER A 1 292 ? 7.800 0.687 15.808 1.00 98.44 292 SER A C 1
ATOM 2293 O O . SER A 1 292 ? 7.817 1.401 16.808 1.00 98.44 292 SER A O 1
ATOM 2295 N N . VAL A 1 293 ? 6.675 0.398 15.144 1.00 98.44 293 VAL A N 1
ATOM 2296 C CA . VAL A 1 293 ? 5.342 0.891 15.520 1.00 98.44 293 VAL A CA 1
ATOM 2297 C C . VAL A 1 293 ? 4.858 0.277 16.841 1.00 98.44 293 VAL A C 1
ATOM 2299 O O . VAL A 1 293 ? 4.364 0.995 17.708 1.00 98.44 293 VAL A O 1
ATOM 2302 N N . LEU A 1 294 ? 5.043 -1.036 17.032 1.00 97.44 294 LEU A N 1
ATOM 2303 C CA . LEU A 1 294 ? 4.562 -1.788 18.199 1.00 97.44 294 LEU A CA 1
ATOM 2304 C C . LEU A 1 294 ? 5.709 -2.547 18.905 1.00 97.44 294 LEU A C 1
ATOM 2306 O O . LEU A 1 294 ? 5.749 -3.785 18.876 1.00 97.44 294 LEU A O 1
ATOM 2310 N N . PRO A 1 295 ? 6.650 -1.851 19.580 1.00 97.75 295 PRO A N 1
ATOM 2311 C CA . PRO A 1 295 ? 7.819 -2.489 20.176 1.00 97.75 295 PRO A CA 1
ATOM 2312 C C . PRO A 1 295 ? 7.456 -3.590 21.177 1.00 97.75 295 PRO A C 1
ATOM 2314 O O . PRO A 1 295 ? 6.634 -3.410 22.076 1.00 97.75 295 PRO A O 1
ATOM 2317 N N . GLY A 1 296 ? 8.104 -4.747 21.038 1.00 97.50 296 GLY A N 1
ATOM 2318 C CA . GLY A 1 296 ? 7.895 -5.899 21.921 1.00 97.50 296 GLY A CA 1
ATOM 2319 C C . GLY A 1 296 ? 6.598 -6.678 21.673 1.00 97.50 296 GLY A C 1
ATOM 2320 O O . GLY A 1 296 ? 6.370 -7.682 22.349 1.00 97.50 296 GLY A O 1
ATOM 2321 N N . ARG A 1 297 ? 5.771 -6.271 20.702 1.00 97.31 297 ARG A N 1
ATOM 2322 C CA . ARG A 1 297 ? 4.619 -7.052 20.234 1.00 97.31 297 ARG A CA 1
ATOM 2323 C C . ARG A 1 297 ? 4.982 -7.835 18.977 1.00 97.31 297 ARG A C 1
ATOM 2325 O O . ARG A 1 297 ? 5.904 -7.486 18.246 1.00 97.31 297 ARG A O 1
ATOM 2332 N N . ARG A 1 298 ? 4.261 -8.931 18.736 1.00 97.94 298 ARG A N 1
ATOM 2333 C CA . ARG A 1 298 ? 4.360 -9.673 17.475 1.00 97.94 298 ARG A CA 1
ATOM 2334 C C . ARG A 1 298 ? 3.605 -8.886 16.394 1.00 97.94 298 ARG A C 1
ATOM 2336 O O . ARG A 1 298 ? 2.412 -8.674 16.597 1.00 97.94 298 ARG A O 1
ATOM 2343 N N . PRO A 1 299 ? 4.240 -8.516 15.268 1.00 98.19 299 PRO A N 1
ATOM 2344 C CA . PRO A 1 299 ? 3.533 -7.941 14.129 1.00 98.19 299 PRO A CA 1
ATOM 2345 C C . PRO A 1 299 ? 2.447 -8.878 13.592 1.00 98.19 299 PRO A C 1
ATOM 2347 O O . PRO A 1 299 ? 2.670 -10.087 13.481 1.00 98.19 299 PRO A O 1
ATOM 2350 N N . LEU A 1 300 ? 1.296 -8.316 13.230 1.00 98.44 300 LEU A N 1
ATOM 2351 C CA . LEU A 1 300 ? 0.257 -9.003 12.471 1.00 98.44 300 LEU A CA 1
ATOM 2352 C C . LEU A 1 300 ? 0.151 -8.351 11.095 1.00 98.44 300 LEU A C 1
ATOM 2354 O O . LEU A 1 300 ? -0.150 -7.164 10.990 1.00 98.44 300 LEU A O 1
ATOM 2358 N N . ILE A 1 301 ? 0.414 -9.142 10.057 1.00 98.81 301 ILE A N 1
ATOM 2359 C CA . ILE A 1 301 ? 0.307 -8.723 8.662 1.00 98.81 301 ILE A CA 1
ATOM 2360 C C . ILE A 1 301 ? -0.483 -9.781 7.911 1.00 98.81 301 ILE A C 1
ATOM 2362 O O . ILE A 1 301 ? -0.188 -10.970 8.059 1.00 98.81 301 ILE A O 1
ATOM 2366 N N . ILE A 1 302 ? -1.445 -9.360 7.099 1.00 98.69 302 ILE A N 1
ATOM 2367 C CA . ILE A 1 302 ? -2.087 -10.209 6.093 1.00 98.69 302 ILE A CA 1
ATOM 2368 C C . ILE A 1 302 ? -1.769 -9.625 4.716 1.00 98.69 302 ILE A C 1
ATOM 2370 O O . ILE A 1 302 ? -2.002 -8.445 4.489 1.00 98.69 302 ILE A O 1
ATOM 2374 N N . GLY A 1 303 ? -1.174 -10.432 3.835 1.00 98.25 303 GLY A N 1
ATOM 2375 C CA . GLY A 1 303 ? -0.704 -10.016 2.512 1.00 98.25 303 GLY A CA 1
ATOM 2376 C C . GLY A 1 303 ? -1.361 -10.778 1.366 1.00 98.25 303 GLY A C 1
ATOM 2377 O O . GLY A 1 303 ? -1.627 -11.979 1.505 1.00 98.25 303 GLY A O 1
ATOM 2378 N N . ARG A 1 304 ? -1.592 -10.099 0.233 1.00 98.38 304 ARG A N 1
ATOM 2379 C CA . ARG A 1 304 ? -2.133 -10.742 -0.975 1.00 98.38 304 ARG A CA 1
ATOM 2380 C C . ARG A 1 304 ? -1.068 -11.532 -1.718 1.00 98.38 304 ARG A C 1
ATOM 2382 O O . ARG A 1 304 ? -1.065 -12.762 -1.681 1.00 98.38 304 ARG A O 1
ATOM 2389 N N . SER A 1 305 ? -0.129 -10.827 -2.341 1.00 98.44 305 SER A N 1
ATOM 2390 C CA . SER A 1 305 ? 0.958 -11.438 -3.090 1.00 98.44 305 SER A CA 1
ATOM 2391 C C . SER A 1 305 ? 1.999 -12.016 -2.142 1.00 98.44 305 SER A C 1
ATOM 2393 O O . SER A 1 305 ? 2.400 -11.401 -1.152 1.00 98.44 305 SER A O 1
ATOM 2395 N N . THR A 1 306 ? 2.454 -13.228 -2.445 1.00 98.62 306 THR A N 1
ATOM 2396 C CA . THR A 1 306 ? 3.470 -13.916 -1.655 1.00 98.62 306 THR A CA 1
ATOM 2397 C C . THR A 1 306 ? 4.460 -14.635 -2.558 1.00 98.62 306 THR A C 1
ATOM 2399 O O . THR A 1 306 ? 4.126 -15.126 -3.634 1.00 98.62 306 THR A O 1
ATOM 2402 N N . PHE A 1 307 ? 5.690 -14.763 -2.069 1.00 98.50 307 PHE A N 1
ATOM 2403 C CA . PHE A 1 307 ? 6.684 -15.688 -2.605 1.00 98.50 307 PHE A CA 1
ATOM 2404 C C . PHE A 1 307 ? 7.104 -16.729 -1.559 1.00 98.50 307 PHE A C 1
ATOM 2406 O O . PHE A 1 307 ? 6.678 -16.689 -0.396 1.00 98.50 307 PHE A O 1
ATOM 2413 N N . THR A 1 308 ? 7.979 -17.657 -1.951 1.00 98.12 308 THR A N 1
ATOM 2414 C CA . THR A 1 308 ? 8.549 -18.667 -1.049 1.00 98.12 308 THR A CA 1
ATOM 2415 C C . THR A 1 308 ? 9.082 -18.009 0.228 1.00 98.12 308 THR A C 1
ATOM 2417 O O . THR A 1 308 ? 9.892 -17.090 0.175 1.00 98.12 308 THR A O 1
ATOM 2420 N N . SER A 1 309 ? 8.664 -18.519 1.389 1.00 97.75 309 SER A N 1
ATOM 2421 C CA . SER A 1 309 ? 9.034 -18.032 2.734 1.00 97.75 309 SER A CA 1
ATOM 2422 C C . SER A 1 309 ? 8.347 -16.754 3.233 1.00 97.75 309 SER A C 1
ATOM 2424 O O . SER A 1 309 ? 8.638 -16.342 4.354 1.00 97.75 309 SER A O 1
ATOM 2426 N N . SER A 1 310 ? 7.395 -16.165 2.501 1.00 98.56 310 SER A N 1
ATOM 2427 C CA . SER A 1 310 ? 6.659 -14.971 2.983 1.00 98.56 310 SER A CA 1
ATOM 2428 C C . SER A 1 310 ? 5.905 -15.212 4.300 1.00 98.56 310 SER A C 1
ATOM 2430 O O . SER A 1 310 ? 5.780 -14.302 5.116 1.00 98.56 310 SER A O 1
ATOM 2432 N N . GLY A 1 311 ? 5.525 -16.469 4.578 1.00 98.19 311 GLY A N 1
ATOM 2433 C CA . GLY A 1 311 ? 4.946 -16.904 5.858 1.00 98.19 311 GLY A CA 1
ATOM 2434 C C . GLY A 1 311 ? 5.834 -16.674 7.091 1.00 98.19 311 GLY A C 1
ATOM 2435 O O . GLY A 1 311 ? 5.382 -16.848 8.219 1.00 98.19 311 GLY A O 1
ATOM 2436 N N . ARG A 1 312 ? 7.100 -16.274 6.901 1.00 97.88 312 ARG A N 1
ATOM 2437 C CA . ARG A 1 312 ? 7.973 -15.797 7.979 1.00 97.88 312 ARG A CA 1
ATOM 2438 C C . ARG A 1 312 ? 7.486 -14.477 8.590 1.00 97.88 312 ARG A C 1
ATOM 2440 O O . ARG A 1 312 ? 7.769 -14.239 9.762 1.00 97.88 312 ARG A O 1
ATOM 2447 N N . TRP A 1 313 ? 6.808 -13.635 7.810 1.00 97.88 313 TRP A N 1
ATOM 2448 C CA . TRP A 1 313 ? 6.447 -12.268 8.201 1.00 97.88 313 TRP A CA 1
ATOM 2449 C C . TRP A 1 313 ? 4.944 -12.012 8.218 1.00 97.88 313 TRP A C 1
ATO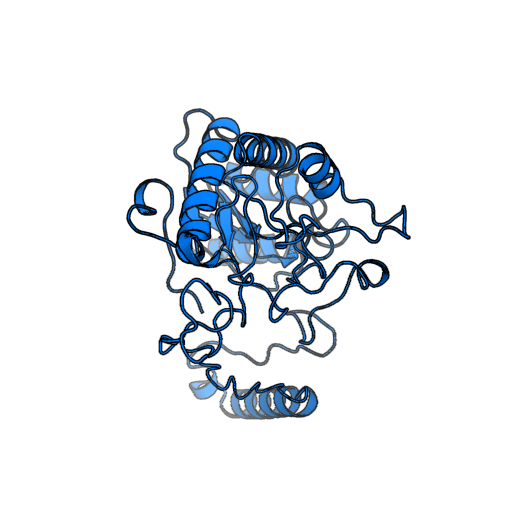M 2451 O O . TRP A 1 313 ? 4.483 -11.240 9.054 1.00 97.88 313 TRP A O 1
ATOM 2461 N N . ALA A 1 314 ? 4.188 -12.655 7.328 1.00 98.56 314 ALA A N 1
ATOM 2462 C CA . ALA A 1 314 ? 2.774 -12.366 7.136 1.00 98.56 314 ALA A CA 1
ATOM 2463 C C . ALA A 1 314 ? 1.937 -13.633 6.938 1.00 98.56 314 ALA A C 1
ATOM 2465 O O . ALA A 1 314 ? 2.424 -14.652 6.445 1.00 98.56 314 ALA A O 1
ATOM 2466 N N . GLY A 1 315 ? 0.661 -13.551 7.309 1.00 98.31 315 GLY A N 1
ATOM 2467 C CA . GLY A 1 315 ? -0.366 -14.470 6.833 1.00 98.31 315 GLY A CA 1
ATOM 2468 C C . GLY A 1 315 ? -0.878 -14.076 5.444 1.00 98.31 315 GLY A C 1
ATOM 2469 O O . GLY A 1 315 ? -0.452 -13.081 4.861 1.00 98.31 315 GLY A O 1
ATOM 2470 N N . HIS A 1 316 ? -1.807 -14.871 4.924 1.00 98.31 316 HIS A N 1
ATOM 2471 C CA . HIS A 1 316 ? -2.392 -14.734 3.591 1.00 98.31 316 HIS A CA 1
ATOM 2472 C C . HIS A 1 316 ? -3.879 -15.119 3.645 1.00 98.31 316 HIS A C 1
ATOM 2474 O O . HIS A 1 316 ? -4.269 -15.918 4.502 1.00 98.31 316 HIS A O 1
ATOM 2480 N N . TRP A 1 317 ? -4.695 -14.577 2.741 1.00 97.44 317 TRP A N 1
ATOM 2481 C CA . TRP A 1 317 ? -6.100 -14.955 2.549 1.00 97.44 317 TRP A CA 1
ATOM 2482 C C . TRP A 1 317 ? -6.337 -15.356 1.091 1.00 97.44 317 TRP A C 1
ATOM 2484 O O . TRP A 1 317 ? -5.524 -15.049 0.232 1.00 97.44 317 TRP A O 1
ATOM 2494 N N . GLY A 1 318 ? -7.448 -16.035 0.805 1.00 93.69 318 GLY A N 1
ATOM 2495 C CA . GLY A 1 318 ? -7.711 -16.633 -0.510 1.00 93.69 318 GLY A CA 1
ATOM 2496 C C . GLY A 1 318 ? -7.877 -15.671 -1.694 1.00 93.69 318 GLY A C 1
ATOM 2497 O O . GLY A 1 318 ? -8.025 -16.170 -2.804 1.00 93.69 318 GLY A O 1
ATOM 2498 N N . GLY A 1 319 ? -7.834 -14.353 -1.479 1.00 92.56 319 GLY A N 1
ATOM 2499 C CA . GLY A 1 319 ? -8.145 -13.361 -2.507 1.00 92.56 319 GLY A CA 1
ATOM 2500 C C . GLY A 1 319 ? -9.625 -13.351 -2.896 1.00 92.56 319 GLY A C 1
ATOM 2501 O O . GLY A 1 319 ? -10.448 -13.980 -2.221 1.00 92.56 319 GLY A O 1
ATOM 2502 N N . ASP A 1 320 ? -9.905 -12.641 -3.987 1.00 85.50 320 ASP A N 1
ATOM 2503 C CA . ASP A 1 320 ? -11.209 -12.555 -4.655 1.00 85.50 320 ASP A CA 1
ATOM 2504 C C . ASP A 1 320 ? -11.294 -13.519 -5.851 1.00 85.50 320 ASP A C 1
ATOM 2506 O O . ASP A 1 320 ? -10.333 -13.561 -6.661 1.00 85.50 320 ASP A O 1
#

Nearest PDB structures (foldseek):
  3wen-assembly1_A  TM=9.467E-01  e=1.734E-28  Beta vulgaris
  3w38-assembly1_A  TM=9.339E-01  e=8.847E-28  Beta vulgaris
  5kzx-assembly1_A  TM=9.438E-01  e=2.611E-26  Homo sapiens
  5nn5-assembly1_A  TM=9.421E-01  e=1.711E-25  Homo sapiens
  3lpo-assembly3_C  TM=9.272E-01  e=2.534E-24  Homo sapiens

Solvent-accessible surface area (backbone atoms only — not comparable to full-atom values): 17632 Å² total; per-residue (Å²): 107,48,72,50,83,53,59,74,30,58,68,56,54,48,52,52,56,50,48,34,60,74,70,74,45,93,69,54,31,45,37,43,37,64,61,42,21,42,72,45,28,72,88,46,50,18,73,86,44,30,28,57,72,59,47,43,56,52,47,52,54,36,48,77,69,74,26,43,38,29,41,55,41,64,50,58,44,47,51,53,17,84,88,36,81,90,47,67,48,67,72,40,52,57,35,56,79,55,62,16,56,29,17,32,77,88,67,48,75,34,24,34,25,50,75,32,11,44,16,33,36,71,24,76,85,37,92,42,24,47,56,50,54,22,52,52,51,40,58,34,38,76,59,49,81,58,64,34,42,30,43,34,58,22,53,40,53,16,78,27,73,28,64,62,52,80,89,55,42,74,57,37,77,34,78,60,101,61,87,51,71,76,42,96,84,43,76,84,54,80,71,65,91,67,44,50,79,79,38,47,69,59,43,52,51,30,52,53,49,43,52,49,49,58,62,73,63,59,59,81,71,79,69,63,76,44,64,72,55,61,41,81,86,47,91,96,60,84,54,59,66,36,30,63,75,66,68,92,46,93,69,28,38,68,23,45,61,14,62,24,23,54,29,22,38,94,87,67,52,40,32,62,82,45,41,68,41,43,17,32,46,53,42,48,34,50,40,58,23,35,48,69,62,41,69,95,53,84,67,46,36,39,30,62,32,65,36,96,72,33,74,79,48,28,49,70,67,95,75,133